Protein AF-A0A951NKD5-F1 (afdb_monomer_lite)

Radius of gyration: 27.79 Å; chains: 1; bounding box: 72×70×61 Å

Foldseek 3Di:
DDDDDDDDDPDDLDDDDPVLLVVLCVLLPHDPPDDLVVLVVSLVVVCVVLPLVVDDDPVSSVVSVVSNVSNVVSSVSCNSCVVVVVVVVVVVVVVVCVPDDDDPPDPDCVCVVCVVVVVVVVVVCCVVVVVVVVVVVVVDPVVVVVVVVVCPPVVVVVVVVCVLVVVLVVLVCQLPDDDDVVSNVVSVVVNVVSVVVVVVCVVVPPPPPVVPPPPVVVVVVVVPDDDPDD

Structure (mmCIF, N/CA/C/O backbone):
data_AF-A0A951NKD5-F1
#
_entry.id   AF-A0A951NKD5-F1
#
loop_
_atom_site.group_PDB
_atom_site.id
_atom_site.type_symbol
_atom_site.label_atom_id
_atom_site.label_alt_id
_atom_site.label_comp_id
_atom_site.label_asym_id
_atom_site.label_entity_id
_atom_site.label_seq_id
_atom_site.pdbx_PDB_ins_code
_atom_site.Cartn_x
_atom_site.Cartn_y
_atom_site.Cartn_z
_atom_site.occupancy
_atom_site.B_iso_or_equiv
_atom_site.auth_seq_id
_atom_site.auth_comp_id
_atom_site.auth_asym_id
_atom_site.auth_atom_id
_atom_site.pdbx_PDB_model_num
ATOM 1 N N . MET A 1 1 ? 30.682 -13.811 -5.097 1.00 36.38 1 MET A N 1
ATOM 2 C CA . MET A 1 1 ? 29.398 -14.272 -4.518 1.00 36.38 1 MET A CA 1
ATOM 3 C C . MET A 1 1 ? 28.416 -14.568 -5.649 1.00 36.38 1 MET A C 1
ATOM 5 O O . MET A 1 1 ? 27.831 -13.643 -6.193 1.00 36.38 1 MET A O 1
ATOM 9 N N . LYS A 1 2 ? 28.295 -15.839 -6.059 1.00 41.81 2 LYS A N 1
ATOM 10 C CA . LYS A 1 2 ? 27.325 -16.310 -7.064 1.00 41.81 2 LYS A CA 1
ATOM 11 C C . LYS A 1 2 ? 26.107 -16.882 -6.329 1.00 41.81 2 LYS A C 1
ATOM 13 O O . LYS A 1 2 ? 26.186 -17.972 -5.777 1.00 41.81 2 LYS A O 1
ATOM 18 N N . GLN A 1 3 ? 25.010 -16.133 -6.303 1.00 43.66 3 GLN A N 1
ATOM 19 C CA . GLN A 1 3 ? 23.675 -16.627 -5.957 1.00 43.66 3 GLN A CA 1
ATOM 20 C C . GLN A 1 3 ? 22.763 -16.317 -7.144 1.00 43.66 3 GLN A C 1
ATOM 22 O O . GLN A 1 3 ? 22.097 -15.290 -7.181 1.00 43.66 3 GLN A O 1
ATOM 27 N N . LEU A 1 4 ? 22.796 -17.179 -8.152 1.00 46.16 4 LEU A N 1
ATOM 28 C CA . LEU A 1 4 ? 21.776 -17.260 -9.188 1.00 46.16 4 LEU A CA 1
ATOM 29 C C . LEU A 1 4 ? 21.727 -18.710 -9.663 1.00 46.16 4 LEU A C 1
ATOM 31 O O . LEU A 1 4 ? 22.755 -19.379 -9.717 1.00 46.16 4 LEU A O 1
ATOM 35 N N . ASP A 1 5 ? 20.505 -19.148 -9.942 1.00 43.09 5 ASP A N 1
ATOM 36 C CA . ASP A 1 5 ? 20.106 -20.451 -10.474 1.00 43.09 5 ASP A CA 1
ATOM 37 C C . ASP A 1 5 ? 19.972 -21.596 -9.466 1.00 43.09 5 ASP A C 1
ATOM 39 O O . ASP A 1 5 ? 20.757 -22.539 -9.399 1.00 43.09 5 ASP A O 1
ATOM 43 N N . ARG A 1 6 ? 18.847 -21.574 -8.739 1.00 41.25 6 ARG A N 1
ATOM 44 C CA . ARG A 1 6 ? 18.136 -22.824 -8.449 1.00 41.25 6 ARG A CA 1
ATOM 45 C C . ARG A 1 6 ? 16.823 -22.853 -9.230 1.00 41.25 6 ARG A C 1
ATOM 47 O O . ARG A 1 6 ? 15.942 -22.046 -8.922 1.00 41.25 6 ARG A O 1
ATOM 54 N N . PRO A 1 7 ? 16.656 -23.772 -10.199 1.00 39.25 7 PRO A N 1
ATOM 55 C CA . PRO A 1 7 ? 15.347 -24.039 -10.770 1.00 39.25 7 PRO A CA 1
ATOM 56 C C . PRO A 1 7 ? 14.441 -24.580 -9.661 1.00 39.25 7 PRO A C 1
ATOM 58 O O . PRO A 1 7 ? 14.804 -25.486 -8.909 1.00 39.25 7 PRO A O 1
ATOM 61 N N . LEU A 1 8 ? 13.267 -23.973 -9.512 1.00 46.53 8 LEU A N 1
ATOM 62 C CA . LEU A 1 8 ? 12.264 -24.446 -8.567 1.00 46.53 8 LEU A CA 1
ATOM 63 C C . LEU A 1 8 ? 11.674 -25.764 -9.085 1.00 46.53 8 LEU A C 1
ATOM 65 O O . LEU A 1 8 ? 11.262 -25.813 -10.244 1.00 46.53 8 LEU A O 1
ATOM 69 N N . PRO A 1 9 ? 11.602 -26.817 -8.253 1.00 39.81 9 PRO A N 1
ATOM 70 C CA . PRO A 1 9 ? 11.103 -28.113 -8.687 1.00 39.81 9 PRO A CA 1
ATOM 71 C C . PRO A 1 9 ? 9.605 -28.044 -9.035 1.00 39.81 9 PRO A C 1
ATOM 73 O O . PRO A 1 9 ? 8.834 -27.387 -8.320 1.00 39.81 9 PRO A O 1
ATOM 76 N N . PRO A 1 10 ? 9.160 -28.738 -10.097 1.00 40.09 10 PRO A N 1
ATOM 77 C CA . PRO A 1 10 ? 7.748 -28.881 -10.407 1.00 40.09 10 PRO A CA 1
ATOM 78 C C . PRO A 1 10 ? 7.134 -29.949 -9.485 1.00 40.09 10 PRO A C 1
ATOM 80 O O . PRO A 1 10 ? 7.682 -31.033 -9.326 1.00 40.09 10 PRO A O 1
ATOM 83 N N . GLY A 1 11 ? 5.990 -29.653 -8.859 1.00 42.38 11 GLY A N 1
ATOM 84 C CA . GLY A 1 11 ? 5.106 -30.688 -8.291 1.00 42.38 11 GLY A CA 1
ATOM 85 C C . GLY A 1 11 ? 4.975 -30.786 -6.764 1.00 42.38 11 GLY A C 1
ATOM 86 O O . GLY A 1 11 ? 4.061 -31.452 -6.289 1.00 42.38 11 GLY A O 1
ATOM 87 N N . GLY A 1 12 ? 5.781 -30.086 -5.964 1.00 45.47 12 GLY A N 1
ATOM 88 C CA . GLY A 1 12 ? 5.566 -30.027 -4.511 1.00 45.47 12 GLY A CA 1
ATOM 89 C C . GLY A 1 12 ? 4.516 -28.975 -4.149 1.00 45.47 12 GLY A C 1
ATOM 90 O O . GLY A 1 12 ? 4.639 -27.822 -4.571 1.00 45.47 12 GLY A O 1
ATOM 91 N N . ARG A 1 13 ? 3.504 -29.316 -3.339 1.00 54.53 13 ARG A N 1
ATOM 92 C CA . ARG A 1 13 ? 2.709 -28.313 -2.605 1.00 54.53 13 ARG A CA 1
ATOM 93 C C . ARG A 1 13 ? 3.676 -27.549 -1.698 1.00 54.53 13 ARG A C 1
ATOM 95 O O . ARG A 1 13 ? 3.965 -27.989 -0.590 1.00 54.53 13 ARG A O 1
ATOM 102 N N . GLY A 1 14 ? 4.265 -26.481 -2.233 1.00 64.81 14 GLY A N 1
ATOM 103 C CA . GLY A 1 14 ? 5.300 -25.704 -1.565 1.00 64.81 14 GLY A CA 1
ATOM 104 C C . GLY A 1 14 ? 4.823 -25.303 -0.178 1.00 64.81 14 GLY A C 1
ATOM 105 O O . GLY A 1 14 ? 3.695 -24.842 -0.006 1.00 64.81 14 GLY A O 1
ATOM 106 N N . ARG A 1 15 ? 5.662 -25.535 0.830 1.00 77.81 15 ARG A N 1
ATOM 107 C CA . ARG A 1 15 ? 5.411 -25.017 2.170 1.00 77.81 15 ARG A CA 1
ATOM 108 C C . ARG A 1 15 ? 5.280 -23.498 2.059 1.00 77.81 15 ARG A C 1
ATOM 110 O O . ARG A 1 15 ? 6.107 -22.864 1.409 1.00 77.81 15 ARG A O 1
ATOM 117 N N . TYR A 1 16 ? 4.251 -22.936 2.690 1.00 84.12 16 TYR A N 1
ATOM 118 C CA . TYR A 1 16 ? 4.093 -21.490 2.796 1.00 84.12 16 TYR A CA 1
ATOM 119 C C . TYR A 1 16 ? 5.371 -20.871 3.376 1.00 84.12 16 TYR A C 1
ATOM 121 O O . TYR A 1 16 ? 5.740 -21.156 4.516 1.00 84.12 16 TYR A O 1
ATOM 129 N N . ASP A 1 17 ? 6.030 -20.033 2.582 1.00 89.69 17 ASP A N 1
ATOM 130 C CA . ASP A 1 17 ? 7.145 -19.189 3.000 1.00 89.69 17 ASP A CA 1
ATOM 131 C C . ASP A 1 17 ? 6.678 -17.729 3.002 1.00 89.69 17 ASP A C 1
ATOM 133 O O . ASP A 1 17 ? 6.311 -17.172 1.958 1.00 89.69 17 ASP A O 1
ATOM 137 N N . GLU A 1 18 ? 6.669 -17.125 4.194 1.00 87.19 18 GLU A N 1
ATOM 138 C CA . GLU A 1 18 ? 6.211 -15.756 4.414 1.00 87.19 18 GLU A CA 1
ATOM 139 C C . GLU A 1 18 ? 7.103 -14.715 3.733 1.00 87.19 18 GLU A C 1
ATOM 141 O O . GLU A 1 18 ? 6.582 -13.723 3.216 1.00 87.19 18 GLU A O 1
ATOM 146 N N . VAL A 1 19 ? 8.423 -14.915 3.720 1.00 90.94 19 VAL A N 1
ATOM 147 C CA . VAL A 1 19 ? 9.362 -13.954 3.121 1.00 90.94 19 VAL A CA 1
ATOM 148 C C . VAL A 1 19 ? 9.093 -13.889 1.626 1.00 90.94 19 VAL A C 1
ATOM 150 O O . VAL A 1 19 ? 8.802 -12.822 1.083 1.00 90.94 19 VAL A O 1
ATOM 153 N N . ARG A 1 20 ? 9.029 -15.061 0.991 1.00 93.19 20 ARG A N 1
ATOM 154 C CA . ARG A 1 20 ? 8.713 -15.180 -0.431 1.00 93.19 20 ARG A CA 1
ATOM 155 C C . ARG A 1 20 ? 7.319 -14.655 -0.779 1.00 93.19 20 ARG A C 1
ATOM 157 O O . ARG A 1 20 ? 7.138 -14.057 -1.842 1.00 93.19 20 ARG A O 1
ATOM 164 N N . TYR A 1 21 ? 6.333 -14.840 0.102 1.00 93.44 21 TYR A N 1
ATOM 165 C CA . TYR A 1 21 ? 4.990 -14.285 -0.091 1.00 93.44 21 TYR A CA 1
ATOM 166 C C . TYR A 1 21 ? 5.024 -12.753 -0.091 1.00 93.44 21 TYR A C 1
ATOM 168 O O . TYR A 1 21 ? 4.498 -12.124 -1.008 1.00 93.44 21 TYR A O 1
ATOM 176 N N . ARG A 1 22 ? 5.710 -12.138 0.882 1.00 92.88 22 ARG A N 1
ATOM 177 C CA . ARG A 1 22 ? 5.875 -10.677 0.960 1.00 92.88 22 ARG A CA 1
ATOM 178 C C . ARG A 1 22 ? 6.634 -10.109 -0.236 1.00 92.88 22 ARG A C 1
ATOM 180 O O . ARG A 1 22 ? 6.241 -9.065 -0.755 1.00 92.88 22 ARG A O 1
ATOM 187 N N . ASP A 1 23 ? 7.678 -10.786 -0.699 1.00 94.88 23 ASP A N 1
ATOM 188 C CA . ASP A 1 23 ? 8.423 -10.351 -1.882 1.00 94.88 23 ASP A CA 1
ATOM 189 C C . ASP A 1 23 ? 7.570 -10.447 -3.151 1.00 94.88 23 ASP A C 1
ATOM 191 O O . ASP A 1 23 ? 7.586 -9.535 -3.978 1.00 94.88 23 ASP A O 1
ATOM 195 N N . SER A 1 24 ? 6.723 -11.475 -3.253 1.00 96.31 24 SER A N 1
ATOM 196 C CA . SER A 1 24 ? 5.750 -11.600 -4.345 1.00 96.31 24 SER A CA 1
ATOM 197 C C . SER A 1 24 ? 4.700 -10.477 -4.311 1.00 96.31 24 SER A C 1
ATOM 199 O O . SER A 1 24 ? 4.344 -9.934 -5.358 1.00 96.31 24 SER A O 1
ATOM 201 N N . LEU A 1 25 ? 4.252 -10.051 -3.120 1.00 95.50 25 LEU A N 1
ATOM 202 C CA . LEU A 1 25 ? 3.373 -8.882 -2.973 1.00 95.50 25 LEU A CA 1
ATOM 203 C C . LEU A 1 25 ? 4.048 -7.596 -3.442 1.00 95.50 25 LEU A C 1
ATOM 205 O O . LEU A 1 25 ? 3.461 -6.835 -4.211 1.00 95.50 25 LEU A O 1
ATOM 209 N N . ARG A 1 26 ? 5.303 -7.369 -3.044 1.00 95.38 26 ARG A N 1
ATOM 210 C CA . ARG A 1 26 ? 6.091 -6.208 -3.490 1.00 95.38 26 ARG A CA 1
ATOM 211 C C . ARG A 1 26 ? 6.305 -6.215 -5.001 1.00 95.38 26 ARG A C 1
ATOM 213 O O . ARG A 1 26 ? 6.181 -5.168 -5.637 1.00 95.38 26 ARG A O 1
ATOM 220 N N . ALA A 1 27 ? 6.547 -7.387 -5.587 1.00 94.00 27 ALA A N 1
ATOM 221 C CA . ALA A 1 27 ? 6.672 -7.560 -7.031 1.00 94.00 27 ALA A CA 1
ATOM 222 C C . ALA A 1 27 ? 5.381 -7.212 -7.795 1.00 94.00 27 ALA A C 1
ATOM 224 O O . ALA A 1 27 ? 5.461 -6.845 -8.967 1.00 94.00 27 ALA A O 1
ATOM 225 N N . LEU A 1 28 ? 4.210 -7.251 -7.148 1.00 94.94 28 LEU A N 1
ATOM 226 C CA . LEU A 1 28 ? 2.946 -6.730 -7.686 1.00 94.94 28 LEU A CA 1
ATOM 227 C C . LEU A 1 28 ? 2.591 -5.317 -7.191 1.00 94.94 28 LEU A C 1
ATOM 229 O O . LEU A 1 28 ? 1.754 -4.653 -7.801 1.00 94.94 28 LEU A O 1
ATOM 233 N N . GLY A 1 29 ? 3.288 -4.793 -6.180 1.00 94.31 29 GLY A N 1
ATOM 234 C CA . GLY A 1 29 ? 3.018 -3.487 -5.569 1.00 94.31 29 GLY A CA 1
ATOM 235 C C . GLY A 1 29 ? 1.795 -3.498 -4.655 1.00 94.31 29 GLY A C 1
ATOM 236 O O . GLY A 1 29 ? 1.081 -2.503 -4.588 1.00 94.31 29 GLY A O 1
ATOM 237 N N . LEU A 1 30 ? 1.536 -4.631 -4.008 1.00 95.44 30 LEU A N 1
ATOM 238 C CA . LEU A 1 30 ? 0.406 -4.842 -3.113 1.00 95.44 30 LEU A CA 1
ATOM 239 C C . LEU A 1 30 ? 0.842 -4.759 -1.646 1.00 95.44 30 LEU A C 1
ATOM 241 O O . LEU A 1 30 ? 1.951 -5.167 -1.294 1.00 95.44 30 LEU A O 1
ATOM 245 N N . PHE A 1 31 ? -0.060 -4.274 -0.792 1.00 92.12 31 PHE A N 1
ATOM 246 C CA . PHE A 1 31 ? 0.136 -4.168 0.653 1.00 92.12 31 PHE A CA 1
ATOM 247 C C . PHE A 1 31 ? -1.076 -4.759 1.379 1.00 92.12 31 PHE A C 1
ATOM 249 O O . PHE A 1 31 ? -2.192 -4.393 1.026 1.00 92.12 31 PHE A O 1
ATOM 256 N N . PRO A 1 32 ? -0.888 -5.650 2.370 1.00 87.50 32 PRO A N 1
ATOM 257 C CA . PRO A 1 32 ? -1.989 -6.169 3.181 1.00 87.50 32 PRO A CA 1
ATOM 258 C C . PRO A 1 32 ? -2.767 -5.060 3.917 1.00 87.50 32 PRO A C 1
ATOM 260 O O . PRO A 1 32 ? -2.138 -4.085 4.335 1.00 87.50 32 PRO A O 1
ATOM 263 N N . PRO A 1 33 ? -4.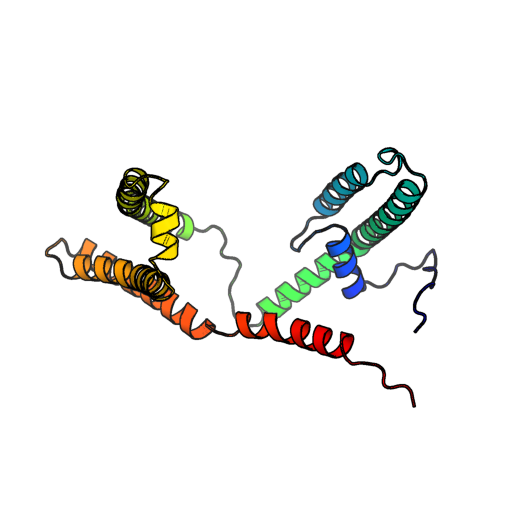079 -5.232 4.172 1.00 88.69 33 PRO A N 1
ATOM 264 C CA . PRO A 1 33 ? -4.916 -6.376 3.793 1.00 88.69 33 PRO A CA 1
ATOM 265 C C . PRO A 1 33 ? -5.212 -6.397 2.286 1.00 88.69 33 PRO A C 1
ATOM 267 O O . PRO A 1 33 ? -5.315 -5.349 1.660 1.00 88.69 33 PRO A O 1
ATOM 270 N N . ILE A 1 34 ? -5.303 -7.594 1.707 1.00 91.00 34 ILE A N 1
ATOM 271 C CA . ILE A 1 34 ? -5.564 -7.790 0.275 1.00 91.00 34 ILE A CA 1
ATOM 272 C C . ILE A 1 34 ? -6.535 -8.941 0.075 1.00 91.00 34 ILE A C 1
ATOM 274 O O . ILE A 1 34 ? -6.444 -9.941 0.789 1.00 91.00 34 ILE A O 1
ATOM 278 N N . GLU A 1 35 ? -7.374 -8.817 -0.945 1.00 93.25 35 GLU A N 1
ATOM 279 C CA . GLU A 1 35 ? -8.203 -9.904 -1.454 1.00 93.25 35 GLU A CA 1
ATOM 280 C C . GLU A 1 35 ? -7.519 -10.584 -2.652 1.00 93.25 35 GLU A C 1
ATOM 282 O O . GLU A 1 35 ? -6.606 -10.030 -3.284 1.00 93.25 35 GLU A O 1
ATOM 287 N N . ILE A 1 36 ? -7.942 -11.803 -2.996 1.00 93.88 36 ILE A N 1
ATOM 288 C CA . ILE A 1 36 ? -7.364 -12.532 -4.136 1.00 93.88 36 ILE A CA 1
ATOM 289 C C . ILE A 1 36 ? -7.637 -11.799 -5.461 1.00 93.88 36 ILE A C 1
ATOM 291 O O . ILE A 1 36 ? -6.796 -11.770 -6.367 1.00 93.88 36 ILE A O 1
ATOM 295 N N . GLU A 1 37 ? -8.774 -11.112 -5.554 1.00 95.56 37 GLU A N 1
ATOM 296 C CA . GLU A 1 37 ? -9.160 -10.271 -6.682 1.00 95.56 37 GLU A CA 1
ATOM 297 C C . GLU A 1 37 ? -8.151 -9.141 -6.915 1.00 95.56 37 GLU A C 1
ATOM 299 O O . GLU A 1 37 ? -7.872 -8.792 -8.067 1.00 95.56 37 GLU A O 1
ATOM 304 N N . ASP A 1 38 ? -7.546 -8.600 -5.853 1.00 95.38 38 ASP A N 1
ATOM 305 C CA . ASP A 1 38 ? -6.536 -7.545 -5.956 1.00 95.38 38 ASP A CA 1
ATOM 306 C C . ASP A 1 38 ? -5.239 -8.061 -6.574 1.00 95.38 38 ASP A C 1
ATOM 308 O O . ASP A 1 38 ? -4.634 -7.368 -7.398 1.00 95.38 38 ASP A O 1
ATOM 312 N N . VAL A 1 39 ? -4.862 -9.309 -6.277 1.00 96.56 39 VAL A N 1
ATOM 313 C CA . VAL A 1 39 ? -3.730 -9.993 -6.921 1.00 96.56 39 VAL A CA 1
ATOM 314 C C . VAL A 1 39 ? -3.964 -10.097 -8.427 1.00 96.56 39 VAL A C 1
ATOM 316 O O . VAL A 1 39 ? -3.099 -9.719 -9.224 1.00 96.56 39 VAL A O 1
ATOM 319 N N . HIS A 1 40 ? -5.151 -10.543 -8.842 1.00 97.00 40 HIS A N 1
ATOM 320 C CA . HIS A 1 40 ? -5.506 -10.650 -10.259 1.00 97.00 40 HIS A CA 1
ATOM 321 C C . HIS A 1 40 ? -5.589 -9.287 -10.956 1.00 97.00 40 HIS A C 1
ATOM 323 O O . HIS A 1 40 ? -5.114 -9.128 -12.085 1.00 97.00 40 HIS A O 1
ATOM 329 N N . ARG A 1 41 ? -6.161 -8.280 -10.293 1.00 97.38 41 ARG A N 1
ATOM 330 C CA . ARG A 1 41 ? -6.270 -6.911 -10.810 1.00 97.38 41 ARG A CA 1
ATOM 331 C C . ARG A 1 41 ? -4.891 -6.285 -11.022 1.00 97.38 41 ARG A C 1
ATOM 333 O O . ARG A 1 41 ? -4.625 -5.767 -12.109 1.00 97.38 41 ARG A O 1
ATOM 340 N N . ALA A 1 42 ? -4.013 -6.374 -10.023 1.00 96.94 42 ALA A N 1
ATOM 341 C CA . ALA A 1 42 ? -2.659 -5.831 -10.074 1.00 96.94 42 ALA A CA 1
ATOM 342 C C . ALA A 1 42 ? -1.797 -6.538 -11.126 1.00 96.94 42 ALA A C 1
ATOM 344 O O . ALA A 1 42 ? -1.087 -5.872 -11.885 1.00 96.94 42 ALA A O 1
ATOM 345 N N . HIS A 1 43 ? -1.911 -7.866 -11.233 1.00 97.81 43 HIS A N 1
ATOM 346 C CA . HIS A 1 43 ? -1.251 -8.645 -12.282 1.00 97.81 43 HIS A CA 1
ATOM 347 C C . HIS A 1 43 ? -1.650 -8.161 -13.679 1.00 97.81 43 HIS A C 1
ATOM 349 O O . HIS A 1 43 ? -0.779 -7.756 -14.448 1.00 97.81 43 HIS A O 1
ATOM 355 N N . ARG A 1 44 ? -2.954 -8.082 -13.984 1.00 97.44 44 ARG A N 1
ATOM 356 C CA . ARG A 1 44 ? -3.442 -7.591 -15.288 1.00 97.44 44 ARG A CA 1
ATOM 357 C C . ARG A 1 44 ? -3.007 -6.156 -15.576 1.00 97.44 44 ARG A C 1
ATOM 359 O O . ARG A 1 44 ? -2.721 -5.810 -16.722 1.00 97.44 44 ARG A O 1
ATOM 366 N N . ALA A 1 45 ? -2.982 -5.292 -14.562 1.00 96.25 45 ALA A N 1
ATOM 367 C CA . ALA A 1 45 ? -2.526 -3.914 -14.717 1.00 96.25 45 ALA A CA 1
ATOM 368 C C . ALA A 1 45 ? -1.029 -3.838 -15.060 1.00 96.25 45 ALA A C 1
ATOM 370 O O . ALA A 1 45 ? -0.655 -3.100 -15.972 1.00 96.25 45 ALA A O 1
ATOM 371 N N . ARG A 1 46 ? -0.175 -4.617 -14.383 1.00 94.81 46 ARG A N 1
ATOM 372 C CA . ARG A 1 46 ? 1.268 -4.650 -14.664 1.00 94.81 46 ARG A CA 1
ATOM 373 C C . ARG A 1 46 ? 1.600 -5.349 -15.980 1.00 94.81 46 ARG A C 1
ATOM 375 O O . ARG A 1 46 ? 2.396 -4.812 -16.742 1.00 94.81 46 ARG A O 1
ATOM 382 N N . ALA A 1 47 ? 0.963 -6.481 -16.276 1.00 95.25 47 ALA A N 1
ATOM 383 C CA . ALA A 1 47 ? 1.178 -7.223 -17.518 1.00 95.25 47 ALA A CA 1
ATOM 384 C C . ALA A 1 47 ? 0.878 -6.354 -18.750 1.00 95.25 47 ALA A C 1
ATOM 386 O O . ALA A 1 47 ? 1.688 -6.288 -19.666 1.00 95.25 47 ALA A O 1
ATOM 387 N N . ARG A 1 48 ? -0.216 -5.577 -18.727 1.00 95.88 48 ARG A N 1
ATOM 388 C CA . ARG A 1 48 ? -0.535 -4.610 -19.797 1.00 95.88 48 ARG A CA 1
ATOM 389 C C . ARG A 1 48 ? 0.496 -3.486 -19.942 1.00 95.88 48 ARG A C 1
ATOM 391 O O . ARG A 1 48 ? 0.669 -2.940 -21.029 1.00 95.88 48 ARG A O 1
ATOM 398 N N . ARG A 1 49 ? 1.170 -3.098 -18.856 1.00 93.94 49 ARG A N 1
ATOM 399 C CA . ARG A 1 49 ? 2.204 -2.050 -18.881 1.00 93.94 49 ARG A CA 1
ATOM 400 C C . ARG A 1 49 ? 3.538 -2.550 -19.430 1.00 93.94 49 ARG A C 1
ATOM 402 O O . ARG A 1 49 ? 4.211 -1.784 -20.100 1.00 93.94 49 ARG A O 1
ATOM 409 N N . ILE A 1 50 ? 3.896 -3.801 -19.147 1.00 94.31 50 ILE A N 1
ATOM 410 C CA . ILE A 1 50 ? 5.228 -4.370 -19.416 1.00 94.31 50 ILE A CA 1
ATOM 411 C C . ILE A 1 50 ? 5.161 -5.445 -20.521 1.00 94.31 50 ILE A C 1
ATOM 413 O O . ILE A 1 50 ? 6.034 -6.295 -20.629 1.00 94.31 50 ILE A O 1
ATOM 417 N N . HIS A 1 51 ? 4.112 -5.446 -21.346 1.00 94.06 51 HIS A N 1
ATOM 418 C CA . HIS A 1 51 ? 3.988 -6.419 -22.431 1.00 94.06 51 HIS A CA 1
ATOM 419 C C . HIS A 1 51 ? 5.137 -6.238 -23.442 1.00 94.06 51 HIS A C 1
ATOM 421 O O . HIS A 1 51 ? 5.357 -5.100 -23.865 1.00 94.06 51 HIS A O 1
ATOM 427 N N . PRO A 1 52 ? 5.864 -7.303 -23.837 1.00 94.12 52 PRO A N 1
ATOM 428 C CA . PRO A 1 52 ? 7.031 -7.188 -24.715 1.00 94.12 52 PRO A CA 1
ATOM 429 C C . PRO A 1 52 ? 6.699 -6.519 -26.055 1.00 94.12 52 PRO A C 1
ATOM 431 O O . PRO A 1 52 ? 7.473 -5.690 -26.516 1.00 94.12 52 PRO A O 1
ATOM 434 N N . ASP A 1 53 ? 5.513 -6.765 -26.612 1.00 94.94 53 ASP A N 1
ATOM 435 C CA . ASP A 1 53 ? 5.064 -6.160 -27.880 1.00 94.94 53 ASP A CA 1
ATOM 436 C C . ASP A 1 53 ? 4.975 -4.628 -27.860 1.00 94.94 53 ASP A C 1
ATOM 438 O O . ASP A 1 53 ? 4.850 -4.002 -28.905 1.00 94.94 53 ASP A O 1
ATOM 442 N N . ARG A 1 54 ? 5.030 -4.004 -26.679 1.00 93.69 54 ARG A N 1
ATOM 443 C CA . ARG A 1 54 ? 5.023 -2.542 -26.548 1.00 93.69 54 ARG A CA 1
ATOM 444 C C . ARG A 1 54 ? 6.393 -1.902 -26.751 1.00 93.69 54 ARG A C 1
ATOM 446 O O . ARG A 1 54 ? 6.470 -0.678 -26.738 1.00 93.69 54 ARG A O 1
ATOM 453 N N . PHE A 1 55 ? 7.449 -2.700 -26.866 1.00 94.88 55 PHE A N 1
ATOM 454 C CA . PHE A 1 55 ? 8.818 -2.220 -27.010 1.00 94.88 55 PHE A CA 1
ATOM 455 C C . PHE A 1 55 ? 9.321 -2.478 -28.430 1.00 94.88 55 PHE A C 1
ATOM 457 O O . PHE A 1 55 ? 9.046 -3.524 -29.024 1.00 94.88 55 PHE A O 1
ATOM 464 N N . GLU A 1 56 ? 10.065 -1.527 -28.984 1.00 94.12 56 GLU A N 1
ATOM 465 C CA . GLU A 1 56 ? 10.544 -1.589 -30.369 1.00 94.12 56 GLU A CA 1
ATOM 466 C C . GLU A 1 56 ? 11.874 -2.340 -30.468 1.00 94.12 56 GLU A C 1
ATOM 468 O O . GLU A 1 56 ? 12.060 -3.155 -31.371 1.00 94.12 56 GLU A O 1
ATOM 473 N N . THR A 1 57 ? 12.769 -2.136 -29.498 1.00 97.06 57 THR A N 1
ATOM 474 C CA . THR A 1 57 ? 14.113 -2.725 -29.512 1.00 97.06 57 THR A CA 1
ATOM 475 C C . THR A 1 57 ? 14.133 -4.157 -28.972 1.00 97.06 57 THR A C 1
ATOM 477 O O . THR A 1 57 ? 13.375 -4.529 -28.067 1.00 97.06 57 THR A O 1
ATOM 480 N N . VAL A 1 58 ? 15.041 -4.981 -29.502 1.00 95.69 58 VAL A N 1
ATOM 481 C CA . VAL A 1 58 ? 15.203 -6.387 -29.094 1.00 95.69 58 VAL A CA 1
ATOM 482 C C . VAL A 1 58 ? 15.613 -6.482 -27.620 1.00 95.69 58 VAL A C 1
ATOM 484 O O . VAL A 1 58 ? 15.110 -7.327 -26.875 1.00 95.69 58 VAL A O 1
ATOM 487 N N . GLU A 1 59 ? 16.466 -5.572 -27.157 1.00 96.06 59 GLU A N 1
ATOM 488 C CA . GLU A 1 59 ? 16.965 -5.520 -25.786 1.00 96.06 59 GLU A CA 1
ATOM 489 C C . GLU A 1 59 ? 15.862 -5.152 -24.786 1.00 96.06 59 GLU A C 1
ATOM 491 O O . GLU A 1 59 ? 15.796 -5.710 -23.684 1.00 96.06 59 GLU A O 1
ATOM 496 N N . GLU A 1 60 ? 14.984 -4.209 -25.132 1.00 94.19 60 GLU A N 1
ATOM 497 C CA . GLU A 1 60 ? 13.837 -3.849 -24.295 1.00 94.19 60 GLU A CA 1
ATOM 498 C C . GLU A 1 60 ? 12.793 -4.959 -24.261 1.00 94.19 60 GLU A C 1
ATOM 500 O O . GLU A 1 60 ? 12.318 -5.287 -23.172 1.00 94.19 60 GLU A O 1
ATOM 505 N N . ARG A 1 61 ? 12.516 -5.618 -25.394 1.00 96.06 61 ARG A N 1
ATOM 506 C CA . ARG A 1 61 ? 11.662 -6.816 -25.434 1.00 96.06 61 ARG A CA 1
ATOM 507 C C . ARG A 1 61 ? 12.205 -7.914 -24.529 1.00 96.06 61 ARG A C 1
ATOM 509 O O . ARG A 1 61 ? 11.467 -8.448 -23.707 1.00 96.06 61 ARG A O 1
ATOM 516 N N . ALA A 1 62 ? 13.504 -8.203 -24.592 1.00 96.12 62 ALA A N 1
ATOM 517 C CA . ALA A 1 62 ? 14.136 -9.200 -23.729 1.00 96.12 62 ALA A CA 1
ATOM 518 C C . ALA A 1 62 ? 14.053 -8.824 -22.235 1.00 96.12 62 ALA A C 1
ATOM 520 O O . ALA A 1 62 ? 13.868 -9.686 -21.369 1.00 96.12 62 ALA A O 1
ATOM 521 N N . ARG A 1 63 ? 14.1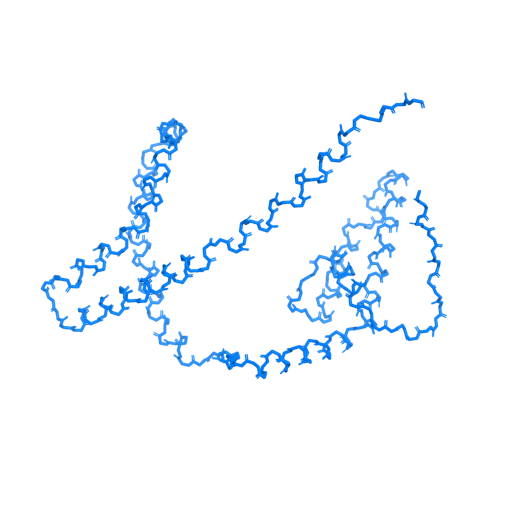76 -7.533 -21.895 1.00 95.88 63 ARG A N 1
ATOM 522 C CA . ARG A 1 63 ? 13.972 -7.036 -20.521 1.00 95.88 63 ARG A CA 1
ATOM 523 C C . ARG A 1 63 ? 12.513 -7.162 -20.076 1.00 95.88 63 ARG A C 1
ATOM 525 O O . ARG A 1 63 ? 12.264 -7.642 -18.971 1.00 95.88 63 ARG A O 1
ATOM 532 N N . ALA A 1 64 ? 11.563 -6.800 -20.931 1.00 95.31 64 ALA A N 1
ATOM 533 C CA . ALA A 1 64 ? 10.133 -6.916 -20.674 1.00 95.31 64 ALA A CA 1
ATOM 534 C C . ALA A 1 64 ? 9.697 -8.378 -20.485 1.00 95.31 64 ALA A C 1
ATOM 536 O O . ALA A 1 64 ? 8.991 -8.684 -19.526 1.00 95.31 64 ALA A O 1
ATOM 537 N N . THR A 1 65 ? 10.202 -9.297 -21.314 1.00 95.88 65 THR A N 1
ATOM 538 C CA . THR A 1 65 ? 9.961 -10.744 -21.195 1.00 95.88 65 THR A CA 1
ATOM 539 C C . THR A 1 65 ? 10.463 -11.299 -19.864 1.00 95.88 65 THR A C 1
ATOM 541 O O . THR A 1 65 ? 9.738 -12.011 -19.171 1.00 95.88 65 THR A O 1
ATOM 544 N N . ARG A 1 66 ? 11.675 -10.928 -19.436 1.00 95.81 66 ARG A N 1
ATOM 545 C CA . ARG A 1 66 ? 12.163 -11.313 -18.100 1.00 95.81 66 ARG A CA 1
ATOM 546 C C . ARG A 1 66 ? 11.257 -10.757 -17.004 1.00 95.81 66 ARG A C 1
ATOM 548 O O . ARG A 1 66 ? 10.875 -11.471 -16.079 1.00 95.81 66 ARG A O 1
ATOM 555 N N . LYS A 1 67 ? 10.830 -9.501 -17.143 1.00 95.25 67 LYS A N 1
ATOM 556 C CA . LYS A 1 67 ? 9.992 -8.855 -16.134 1.00 95.25 67 LYS A CA 1
ATOM 557 C C . LYS A 1 67 ? 8.589 -9.454 -16.037 1.00 95.25 67 LYS A C 1
ATOM 559 O O . LYS A 1 67 ? 8.060 -9.579 -14.933 1.00 95.25 67 LYS A O 1
ATOM 564 N N . ILE A 1 68 ? 7.980 -9.838 -17.159 1.00 95.75 68 ILE A N 1
ATOM 565 C CA . ILE A 1 68 ? 6.657 -10.469 -17.154 1.00 95.75 68 ILE A CA 1
ATOM 566 C C . ILE A 1 68 ? 6.721 -11.883 -16.567 1.00 95.75 68 ILE A C 1
ATOM 568 O O . ILE A 1 68 ? 5.820 -12.263 -15.822 1.00 95.75 68 ILE A O 1
ATOM 572 N N . GLN A 1 69 ? 7.813 -12.622 -16.801 1.00 95.50 69 GLN A N 1
ATOM 573 C CA . GLN A 1 69 ? 8.057 -13.918 -16.161 1.00 95.50 69 GLN A CA 1
ATOM 574 C C . GLN A 1 69 ? 8.153 -13.787 -14.635 1.00 95.50 69 GLN A C 1
ATOM 576 O O . GLN A 1 69 ? 7.490 -14.540 -13.922 1.00 95.50 69 GLN A O 1
ATOM 581 N N . GLU A 1 70 ? 8.889 -12.792 -14.124 1.00 95.44 70 GLU A N 1
ATOM 582 C CA . GLU A 1 70 ? 8.941 -12.495 -12.682 1.00 95.44 70 GLU A CA 1
ATOM 583 C C . GLU A 1 70 ? 7.547 -12.199 -12.103 1.00 95.44 70 GLU A C 1
ATOM 585 O O . GLU A 1 70 ? 7.173 -12.719 -11.051 1.00 95.44 70 GLU A O 1
ATOM 590 N N . ILE A 1 71 ? 6.758 -11.374 -12.798 1.00 94.94 71 ILE A N 1
ATOM 591 C CA . ILE A 1 71 ? 5.406 -10.986 -12.374 1.00 94.94 71 ILE A CA 1
ATOM 592 C C . ILE A 1 71 ? 4.449 -12.187 -12.376 1.00 94.94 71 ILE A C 1
ATOM 594 O O . ILE A 1 71 ? 3.642 -12.325 -11.453 1.00 94.94 71 ILE A O 1
ATOM 598 N N . ASN A 1 72 ? 4.544 -13.062 -13.378 1.00 95.81 72 ASN A N 1
ATOM 599 C CA . ASN A 1 72 ? 3.750 -14.287 -13.456 1.00 95.81 72 ASN A CA 1
ATOM 600 C C . ASN A 1 72 ? 4.114 -15.246 -12.317 1.00 95.81 72 ASN A C 1
ATOM 602 O O . ASN A 1 72 ? 3.226 -15.702 -11.600 1.00 95.81 72 ASN A O 1
ATOM 606 N N . ALA A 1 73 ? 5.410 -15.460 -12.070 1.00 96.12 73 ALA A N 1
ATOM 607 C CA . ALA A 1 73 ? 5.877 -16.295 -10.966 1.00 96.12 73 ALA A CA 1
ATOM 608 C C . ALA A 1 73 ? 5.411 -15.764 -9.597 1.00 96.12 73 ALA A C 1
ATOM 610 O O . ALA A 1 73 ? 4.986 -16.545 -8.741 1.00 96.12 73 ALA A O 1
ATOM 611 N N . ALA A 1 74 ? 5.439 -14.441 -9.396 1.00 96.25 74 ALA A N 1
ATOM 612 C CA . ALA A 1 74 ? 4.928 -13.802 -8.185 1.00 96.25 74 ALA A CA 1
ATOM 613 C C . ALA A 1 74 ? 3.414 -14.010 -8.022 1.00 96.25 74 ALA A C 1
ATOM 615 O O . ALA A 1 74 ? 2.963 -14.432 -6.957 1.00 96.25 74 ALA A O 1
ATOM 616 N N . ARG A 1 75 ? 2.624 -13.767 -9.077 1.00 97.25 75 ARG A N 1
ATOM 617 C CA . ARG A 1 75 ? 1.171 -14.012 -9.082 1.00 97.25 75 ARG A CA 1
ATOM 618 C C . ARG A 1 75 ? 0.860 -15.463 -8.727 1.00 97.25 75 ARG A C 1
ATOM 620 O O . ARG A 1 75 ? 0.048 -15.704 -7.839 1.00 97.25 75 ARG A O 1
ATOM 627 N N . ASP A 1 76 ? 1.495 -16.418 -9.394 1.00 96.75 76 ASP A N 1
ATOM 628 C CA . ASP A 1 76 ? 1.200 -17.839 -9.205 1.00 96.75 76 ASP A CA 1
ATOM 629 C C . ASP A 1 76 ? 1.562 -18.307 -7.795 1.00 96.75 76 ASP A C 1
ATOM 631 O O . ASP A 1 76 ? 0.826 -19.091 -7.190 1.00 96.75 76 ASP A O 1
ATOM 635 N N . TYR A 1 77 ? 2.654 -17.780 -7.232 1.00 95.38 77 TYR A N 1
ATOM 636 C CA . TYR A 1 77 ? 3.010 -18.035 -5.843 1.00 95.38 77 TYR A CA 1
ATOM 637 C C . TYR A 1 77 ? 1.954 -17.488 -4.875 1.00 95.38 77 TYR A C 1
ATOM 639 O O . TYR A 1 77 ? 1.536 -18.214 -3.972 1.00 95.38 77 TYR A O 1
ATOM 647 N N . LEU A 1 78 ? 1.493 -16.248 -5.074 1.00 95.19 78 LE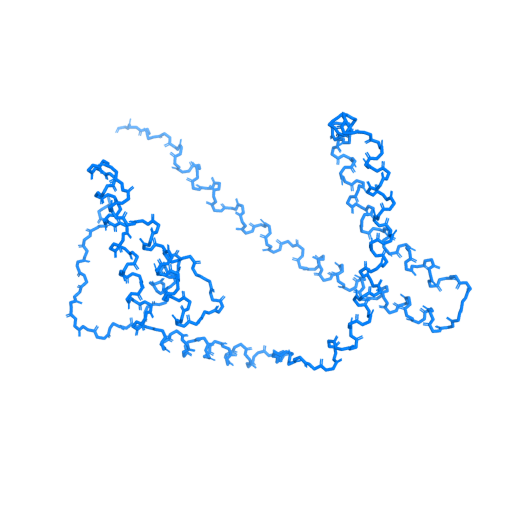U A N 1
ATOM 648 C CA . LEU A 1 78 ? 0.464 -15.629 -4.234 1.00 95.19 78 LEU A CA 1
ATOM 649 C C . LEU A 1 78 ? -0.856 -16.390 -4.300 1.00 95.19 78 LEU A C 1
ATOM 651 O O . LEU A 1 78 ? -1.390 -16.753 -3.260 1.00 95.19 78 LEU A O 1
ATOM 655 N N . VAL A 1 79 ? -1.341 -16.693 -5.506 1.00 95.56 79 VAL A N 1
ATOM 656 C CA . VAL A 1 79 ? -2.602 -17.422 -5.714 1.00 95.56 79 VAL A CA 1
ATOM 657 C C . VAL A 1 79 ? -2.548 -18.794 -5.046 1.00 95.56 79 VAL A C 1
ATOM 659 O O . VAL A 1 79 ? -3.470 -19.174 -4.329 1.00 95.56 79 VAL A O 1
ATOM 662 N N . ARG A 1 80 ? -1.439 -19.525 -5.211 1.00 93.56 80 ARG A N 1
ATOM 663 C CA . ARG A 1 80 ? -1.270 -20.858 -4.617 1.00 93.56 80 ARG A CA 1
ATOM 664 C C . ARG A 1 80 ? -1.243 -20.835 -3.087 1.00 93.56 80 ARG A C 1
ATOM 666 O O . ARG A 1 80 ? -1.688 -21.792 -2.460 1.00 93.56 80 ARG A O 1
ATOM 673 N N . HIS A 1 81 ? -0.712 -19.772 -2.487 1.00 93.12 81 HIS A N 1
ATOM 674 C CA . HIS A 1 81 ? -0.466 -19.694 -1.044 1.00 93.12 81 HIS A CA 1
ATOM 675 C C . HIS A 1 81 ? -1.398 -18.725 -0.301 1.00 93.12 81 HIS A C 1
ATOM 677 O O . HIS A 1 81 ? -1.224 -18.522 0.903 1.00 93.12 81 HIS A O 1
ATOM 683 N N . PHE A 1 82 ? -2.403 -18.168 -0.982 1.00 92.44 82 PHE A N 1
ATOM 684 C CA . PHE A 1 82 ? -3.313 -17.163 -0.429 1.00 92.44 82 PHE A CA 1
ATOM 685 C C . PHE A 1 82 ? -4.023 -17.655 0.838 1.00 92.44 82 PHE A C 1
ATOM 687 O O . PHE A 1 82 ? -3.976 -17.006 1.879 1.00 92.44 82 PHE A O 1
ATOM 694 N N . ARG A 1 83 ? -4.556 -18.883 0.807 1.00 88.00 83 ARG A N 1
ATOM 695 C CA . ARG A 1 83 ? -5.214 -19.507 1.968 1.00 88.00 83 ARG A CA 1
ATOM 696 C C . ARG A 1 83 ? -4.280 -19.653 3.178 1.00 88.00 83 ARG A C 1
ATOM 698 O O . ARG A 1 83 ? -4.710 -19.504 4.318 1.00 88.00 83 ARG A O 1
ATOM 705 N N . GLY A 1 84 ? -2.995 -19.934 2.946 1.00 85.69 84 GLY A N 1
ATOM 706 C CA . GLY A 1 84 ? -1.991 -20.009 4.013 1.00 85.69 84 GLY A CA 1
ATOM 707 C C . GLY A 1 84 ? -1.742 -18.647 4.662 1.00 85.69 84 GLY A C 1
ATOM 708 O O . GLY A 1 84 ? -1.659 -18.543 5.887 1.00 85.69 84 GLY A O 1
ATOM 709 N N . PHE A 1 85 ? -1.707 -17.593 3.848 1.00 86.75 85 PHE A N 1
ATOM 710 C CA . PHE A 1 85 ? -1.605 -16.217 4.318 1.00 86.75 85 PHE A CA 1
ATOM 711 C C . PHE A 1 85 ? -2.837 -15.776 5.120 1.00 86.75 85 PHE A C 1
ATOM 713 O O . PHE A 1 85 ? -2.672 -15.200 6.194 1.00 86.75 85 PHE A O 1
ATOM 720 N N . GLU A 1 86 ? -4.053 -16.092 4.667 1.00 86.31 86 GLU A N 1
ATOM 721 C CA . GLU A 1 86 ? -5.288 -15.793 5.408 1.00 86.31 86 GLU A CA 1
ATOM 722 C C . GLU A 1 86 ? -5.318 -16.470 6.780 1.00 86.31 86 GLU A C 1
ATOM 724 O O . GLU A 1 86 ? -5.660 -15.844 7.785 1.00 86.31 86 GLU A O 1
ATOM 729 N N . LEU A 1 87 ? -4.941 -17.752 6.845 1.00 85.19 87 LEU A N 1
ATOM 730 C CA . LEU A 1 87 ? -4.860 -18.488 8.107 1.00 85.19 87 LEU A CA 1
ATOM 731 C C . LEU A 1 87 ? -3.828 -17.865 9.048 1.00 85.19 87 L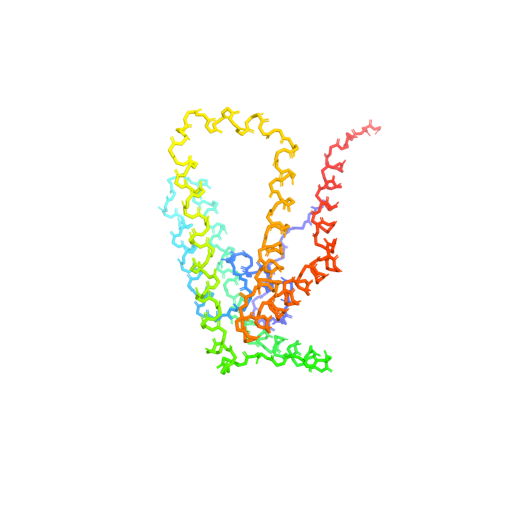EU A C 1
ATOM 733 O O . LEU A 1 87 ? -4.103 -17.706 10.237 1.00 85.19 87 LEU A O 1
ATOM 737 N N . MET A 1 88 ? -2.670 -17.464 8.522 1.00 85.31 88 MET A N 1
ATOM 738 C CA . MET A 1 88 ? -1.629 -16.792 9.295 1.00 85.31 88 MET A CA 1
ATOM 739 C C . MET A 1 88 ? -2.079 -15.406 9.778 1.00 85.31 88 MET A C 1
ATOM 741 O O . MET A 1 88 ? -1.860 -15.074 10.943 1.00 85.31 88 MET A O 1
ATOM 745 N N . GLN A 1 89 ? -2.772 -14.621 8.948 1.00 84.50 89 GLN A N 1
ATOM 746 C CA . GLN A 1 89 ? -3.371 -13.354 9.371 1.00 84.50 89 GLN A CA 1
ATOM 747 C C . GLN A 1 89 ? -4.405 -13.557 10.478 1.00 84.50 89 GLN A C 1
ATOM 749 O O . GLN A 1 89 ? -4.337 -12.876 11.499 1.00 84.50 89 GLN A O 1
ATOM 754 N N . LYS A 1 90 ? -5.316 -14.525 10.324 1.00 83.25 90 LYS A N 1
ATOM 755 C CA . LYS A 1 90 ? -6.304 -14.873 11.357 1.00 83.25 90 LYS A CA 1
ATOM 756 C C . LYS A 1 90 ? -5.622 -15.322 12.650 1.00 83.25 90 LYS A C 1
ATOM 758 O O . LYS A 1 90 ? -6.042 -14.918 13.731 1.00 83.25 90 LYS A O 1
ATOM 763 N N . ALA A 1 91 ? -4.554 -16.117 12.561 1.00 82.38 91 ALA A N 1
ATOM 764 C CA . ALA A 1 91 ? -3.772 -16.546 13.717 1.00 82.38 91 ALA A CA 1
ATOM 765 C C . ALA A 1 91 ? -3.080 -15.365 14.414 1.00 82.38 91 ALA A C 1
ATOM 767 O O . ALA A 1 91 ? -3.169 -15.254 15.633 1.00 82.38 91 ALA A O 1
ATOM 768 N N . ARG A 1 92 ? -2.465 -14.443 13.659 1.00 81.88 92 ARG A N 1
ATOM 769 C CA . ARG A 1 92 ? -1.885 -13.202 14.200 1.00 81.88 92 ARG A CA 1
ATOM 770 C C . ARG A 1 92 ? -2.932 -12.313 14.844 1.00 81.88 92 ARG A C 1
ATOM 772 O O . ARG A 1 92 ? -2.692 -11.793 15.924 1.00 81.88 92 ARG A O 1
ATOM 779 N N . TYR A 1 93 ? -4.097 -12.177 14.221 1.00 75.50 93 TYR A N 1
ATOM 780 C CA . TYR A 1 93 ? -5.202 -11.406 14.774 1.00 75.50 93 TYR A CA 1
ATOM 781 C C . TYR A 1 93 ? -5.683 -11.997 16.103 1.00 75.50 93 TYR A C 1
ATOM 783 O O . TYR A 1 93 ? -5.870 -11.269 17.070 1.00 75.50 93 TYR A O 1
ATOM 791 N N . ARG A 1 94 ? -5.797 -13.328 16.195 1.00 79.62 94 ARG A N 1
ATOM 792 C CA . ARG A 1 94 ? -6.127 -14.027 17.449 1.00 79.62 94 ARG A CA 1
ATOM 793 C C . ARG A 1 94 ? -5.025 -13.920 18.504 1.00 79.62 94 ARG A C 1
ATOM 795 O O . ARG A 1 94 ? -5.342 -13.781 19.679 1.00 79.62 94 ARG A O 1
ATOM 802 N N . ALA A 1 95 ? -3.754 -14.000 18.108 1.00 76.94 95 ALA A N 1
ATOM 803 C CA . ALA A 1 95 ? -2.624 -13.877 19.028 1.00 76.94 95 ALA A CA 1
ATOM 804 C C . ALA A 1 95 ? -2.532 -12.455 19.599 1.00 76.94 95 ALA A C 1
ATOM 806 O O . ALA A 1 95 ? -2.433 -12.286 20.810 1.00 76.94 95 ALA A O 1
ATOM 807 N N . ASN A 1 96 ? -2.676 -11.445 18.741 1.00 73.12 96 ASN A N 1
ATOM 808 C CA . ASN A 1 96 ? -2.724 -10.043 19.147 1.00 73.12 96 ASN A CA 1
ATOM 809 C C . ASN A 1 96 ? -3.999 -9.728 19.948 1.00 73.12 96 ASN A C 1
ATOM 811 O O . ASN A 1 96 ? -3.951 -8.945 20.884 1.00 73.12 96 ASN A O 1
ATOM 815 N N . GLY A 1 97 ? -5.122 -10.384 19.643 1.00 61.03 97 GLY A N 1
ATOM 816 C CA . GLY A 1 97 ? -6.385 -10.229 20.370 1.00 61.03 97 GLY A CA 1
ATOM 817 C C . GLY A 1 97 ? -6.404 -10.839 21.777 1.00 61.03 97 GLY A C 1
ATOM 818 O O . GLY A 1 97 ? -7.310 -10.535 22.546 1.00 61.03 97 GLY A O 1
ATOM 819 N N . ARG A 1 98 ? -5.421 -11.676 22.146 1.00 57.53 98 ARG A N 1
ATOM 820 C CA . ARG A 1 98 ? -5.263 -12.183 23.525 1.00 57.53 98 ARG A CA 1
ATOM 821 C C . ARG A 1 98 ? -4.451 -11.249 24.430 1.00 57.53 98 ARG A C 1
ATOM 823 O O . ARG A 1 98 ? -4.465 -11.441 25.640 1.00 57.53 98 ARG A O 1
ATOM 830 N N . GLY A 1 99 ? -3.791 -10.233 23.874 1.00 51.44 99 GLY A N 1
ATOM 831 C CA . GLY A 1 99 ? -3.058 -9.212 24.621 1.00 51.44 99 GLY A CA 1
ATOM 832 C C . GLY A 1 99 ? -3.756 -7.856 24.556 1.00 51.44 99 GLY A C 1
ATOM 833 O O . GLY A 1 99 ? -3.328 -6.995 23.801 1.00 51.44 99 GLY A O 1
ATOM 834 N N . GLY A 1 100 ? -4.811 -7.662 25.351 1.00 47.50 100 GLY A N 1
ATOM 835 C CA . GLY A 1 100 ? -5.424 -6.346 25.562 1.00 47.50 100 GLY A CA 1
ATOM 836 C C . GLY A 1 100 ? -6.406 -5.932 24.465 1.00 47.50 100 GLY A C 1
ATOM 837 O O . GLY A 1 100 ? -6.053 -5.681 23.316 1.00 47.50 100 GLY A O 1
ATOM 838 N N . GLY A 1 101 ? -7.679 -5.850 24.840 1.00 48.47 101 GLY A N 1
ATOM 839 C CA . GLY A 1 101 ? -8.773 -5.546 23.935 1.00 48.47 101 GLY A CA 1
ATOM 840 C C . GLY A 1 101 ? -8.642 -4.181 23.267 1.00 48.47 101 GLY A C 1
ATOM 841 O O . GLY A 1 101 ? -8.744 -3.134 23.897 1.00 48.47 101 GLY A O 1
ATOM 842 N N . ARG A 1 102 ? -8.572 -4.200 21.942 1.00 51.28 102 ARG A N 1
ATOM 843 C CA . ARG A 1 102 ? -9.372 -3.288 21.131 1.00 51.28 102 ARG A CA 1
ATOM 844 C C . ARG A 1 102 ? -9.948 -4.109 19.993 1.00 51.28 102 ARG A C 1
ATOM 846 O O . ARG A 1 102 ? -9.267 -4.427 19.021 1.00 51.28 102 ARG A O 1
ATOM 853 N N . ALA A 1 103 ? -11.204 -4.510 20.176 1.00 48.97 103 ALA A N 1
ATOM 854 C CA . ALA A 1 103 ? -12.045 -4.976 19.088 1.00 48.97 103 ALA A CA 1
ATOM 855 C C . ALA A 1 103 ? -11.937 -3.978 17.916 1.00 48.97 103 ALA A C 1
ATOM 857 O O . ALA A 1 103 ? -11.721 -2.784 18.163 1.00 48.97 103 ALA A O 1
ATOM 858 N N . PRO A 1 104 ? -12.092 -4.422 16.656 1.00 47.94 104 PRO A N 1
ATOM 859 C CA . PRO A 1 104 ? -12.320 -3.471 15.587 1.00 47.94 104 PRO A CA 1
ATOM 860 C C . PRO A 1 104 ? -13.580 -2.732 16.017 1.00 47.94 104 PRO A C 1
ATOM 862 O O . PRO A 1 104 ? -14.605 -3.369 16.261 1.00 47.94 104 PRO A O 1
ATOM 865 N N . VAL A 1 105 ? -13.469 -1.425 16.241 1.00 53.19 105 VAL A N 1
ATOM 866 C CA . VAL A 1 105 ? -14.630 -0.587 16.502 1.00 53.19 105 VAL A CA 1
ATOM 867 C C . VAL A 1 105 ? -15.504 -0.799 15.276 1.00 53.19 105 VAL A C 1
ATOM 869 O O . VAL A 1 105 ? -15.211 -0.296 14.193 1.00 53.19 105 VAL A O 1
ATOM 872 N N . GLY A 1 106 ? -16.514 -1.663 15.413 1.00 45.22 106 GLY A N 1
ATOM 873 C CA . GLY A 1 106 ? -17.616 -1.695 14.478 1.00 45.22 106 GLY A CA 1
ATOM 874 C C . GLY A 1 106 ? -18.089 -0.259 14.359 1.00 45.22 106 GLY A C 1
ATOM 875 O O . GLY A 1 106 ? -18.023 0.472 15.349 1.00 45.22 106 GLY A O 1
ATOM 876 N N . ARG A 1 107 ? -18.491 0.141 13.152 1.00 52.50 107 ARG A N 1
ATOM 877 C CA . ARG A 1 107 ? -19.121 1.431 12.839 1.00 52.50 107 ARG A CA 1
ATOM 878 C C . ARG A 1 107 ? -20.380 1.623 13.691 1.00 52.50 107 ARG A C 1
ATOM 880 O O . ARG A 1 107 ? -21.506 1.467 13.233 1.00 52.50 107 ARG A O 1
ATOM 887 N N . GLY A 1 108 ? -20.179 1.812 14.981 1.00 52.50 108 GLY A N 1
ATOM 888 C CA . GLY A 1 108 ? -21.178 2.014 15.995 1.00 52.50 108 GLY A CA 1
ATOM 889 C C . GLY A 1 108 ? -21.444 3.500 16.077 1.00 52.50 108 GLY A C 1
ATOM 890 O O . GLY A 1 108 ? -20.607 4.315 15.696 1.00 52.50 108 GLY A O 1
ATOM 891 N N . TRP A 1 109 ? -22.623 3.818 16.590 1.00 58.16 109 TRP A N 1
ATOM 892 C CA . TRP A 1 109 ? -23.161 5.131 16.948 1.00 58.16 109 TRP A CA 1
ATOM 893 C C . TRP A 1 109 ? -22.153 6.247 17.321 1.00 58.16 109 TRP A C 1
ATOM 895 O O . TRP A 1 109 ? -22.476 7.413 17.138 1.00 58.16 109 TRP A O 1
ATOM 905 N N . ALA A 1 110 ? -20.939 5.936 17.785 1.00 53.16 110 ALA A N 1
ATOM 906 C CA . ALA A 1 110 ? -19.836 6.879 17.968 1.00 53.16 110 ALA A CA 1
ATOM 907 C C . ALA A 1 110 ? -19.416 7.625 16.678 1.00 53.16 110 ALA A C 1
ATOM 909 O O . ALA A 1 110 ? -19.138 8.815 16.754 1.00 53.16 110 ALA A O 1
ATOM 910 N N . GLU A 1 111 ? -19.418 6.997 15.492 1.00 55.41 111 GLU A N 1
ATOM 911 C CA . GLU A 1 111 ? -19.180 7.722 14.222 1.00 55.41 111 GLU A CA 1
ATOM 912 C C . GLU A 1 111 ? -20.330 8.692 13.904 1.00 55.41 111 GLU A C 1
ATOM 914 O O . GLU A 1 111 ? -20.094 9.807 13.444 1.00 55.41 111 GLU A O 1
ATOM 919 N N . TRP A 1 112 ? -21.569 8.308 14.227 1.00 56.50 112 TRP A N 1
ATOM 920 C CA . TRP A 1 112 ? -22.745 9.173 14.088 1.00 56.50 112 TRP A CA 1
ATOM 921 C C . TRP A 1 112 ? -22.751 10.325 15.099 1.00 56.50 112 TRP A C 1
ATOM 923 O O . TRP A 1 112 ? -23.166 11.428 14.762 1.00 56.50 112 TRP A O 1
ATOM 933 N N . ALA A 1 113 ? -22.237 10.106 16.310 1.00 61.44 113 ALA A N 1
ATOM 934 C CA . ALA A 1 113 ? -22.088 11.139 17.332 1.00 61.44 113 ALA A CA 1
ATOM 935 C C . ALA A 1 113 ? -20.913 12.095 17.048 1.00 61.44 113 ALA A C 1
ATOM 937 O O . ALA A 1 113 ? -20.958 13.263 17.430 1.00 61.44 113 ALA A O 1
ATOM 938 N N . LEU A 1 114 ? -19.872 11.624 16.351 1.00 58.91 114 LEU A N 1
ATOM 939 C CA . LEU A 1 114 ? -18.707 12.427 15.966 1.00 58.91 114 LEU A CA 1
ATOM 940 C C . LEU A 1 114 ? -18.868 13.116 14.604 1.00 58.91 114 LEU A C 1
ATOM 942 O O . LEU A 1 114 ? -18.112 14.034 14.296 1.00 58.91 114 LEU A O 1
ATOM 946 N N . LEU A 1 115 ? -19.855 12.731 13.796 1.00 65.00 115 LEU A N 1
ATOM 947 C CA . LEU A 1 115 ? -20.182 13.387 12.526 1.00 65.00 115 LEU A CA 1
ATOM 948 C C . LEU A 1 115 ? -20.502 14.886 12.698 1.00 65.00 115 LEU A C 1
ATOM 950 O O . LEU A 1 115 ? -19.874 15.697 12.021 1.00 65.00 115 LEU A O 1
ATOM 954 N N . PRO A 1 116 ? -21.366 15.306 13.642 1.00 66.38 116 PRO A N 1
ATOM 955 C CA . PRO A 1 116 ? -21.593 16.726 13.908 1.00 66.38 116 PRO A CA 1
ATOM 956 C C . PRO A 1 116 ? -20.311 17.444 14.343 1.00 66.38 116 PRO A C 1
ATOM 958 O O . PRO A 1 116 ? -20.015 18.531 13.856 1.00 66.38 116 PRO A O 1
ATOM 961 N N . VAL A 1 117 ? -19.512 16.812 15.210 1.00 62.09 117 VAL A N 1
ATOM 962 C CA . VAL A 1 117 ? -18.255 17.378 15.730 1.00 62.09 117 VAL A CA 1
ATOM 963 C C . VAL A 1 117 ? -17.223 17.559 14.616 1.00 62.09 117 VAL A C 1
ATOM 965 O O . VAL A 1 117 ? -16.597 18.610 14.512 1.00 62.09 117 VAL A O 1
ATOM 968 N N . THR A 1 118 ? -17.070 16.565 13.742 1.00 64.19 118 THR A N 1
ATOM 969 C CA . THR A 1 118 ? -16.146 16.625 12.602 1.00 64.19 118 THR A CA 1
ATOM 970 C C . THR A 1 118 ? -16.606 17.621 11.541 1.00 64.19 118 THR A C 1
ATOM 972 O O . THR A 1 118 ? -15.764 18.325 10.988 1.00 64.19 118 THR A O 1
ATOM 975 N N . ILE A 1 119 ? -17.917 17.765 11.309 1.00 67.38 119 ILE A N 1
ATOM 976 C CA . ILE A 1 119 ? -18.478 18.794 10.421 1.00 67.38 119 ILE A CA 1
ATOM 977 C C . ILE A 1 119 ? -18.228 20.194 10.992 1.00 67.38 119 ILE A C 1
ATOM 979 O O . ILE A 1 119 ? -17.718 21.051 10.274 1.00 67.38 119 ILE A O 1
ATOM 983 N N . VAL A 1 120 ? -18.513 20.431 12.277 1.00 68.94 120 VAL A N 1
ATOM 984 C CA . VAL A 1 120 ? -18.264 21.731 12.928 1.00 68.94 120 VAL A CA 1
ATOM 985 C C . VAL A 1 120 ? -16.775 22.072 12.906 1.00 68.94 120 VAL A C 1
ATOM 987 O O . VAL A 1 120 ? -16.409 23.192 12.553 1.00 68.94 120 VAL A O 1
ATOM 990 N N . TYR A 1 121 ? -15.904 21.105 13.199 1.00 67.81 121 TYR A N 1
ATOM 991 C CA . TYR A 1 121 ? -14.457 21.305 13.153 1.00 67.81 121 TYR A CA 1
ATOM 992 C C . TYR A 1 121 ? -13.955 21.585 11.728 1.00 67.81 121 TYR A C 1
ATOM 994 O O . TYR A 1 121 ? -13.144 22.491 11.524 1.00 67.81 121 TYR A O 1
ATOM 1002 N N . ALA A 1 122 ? -14.461 20.867 10.721 1.00 67.25 122 ALA A N 1
ATOM 1003 C CA . ALA A 1 122 ? -14.123 21.101 9.319 1.00 67.25 122 ALA A CA 1
ATOM 1004 C C . ALA A 1 122 ? -14.590 22.485 8.843 1.00 67.25 122 ALA A C 1
ATOM 1006 O O . ALA A 1 122 ? -13.815 23.207 8.216 1.00 67.25 122 ALA A O 1
ATOM 1007 N N . VAL A 1 123 ? -15.814 22.893 9.188 1.00 67.56 123 VAL A N 1
ATOM 1008 C CA . VAL A 1 123 ? -16.359 24.215 8.844 1.00 67.56 123 VAL A CA 1
ATOM 1009 C C . VAL A 1 123 ? -15.576 25.326 9.539 1.00 67.56 123 VAL A C 1
ATOM 1011 O O . VAL A 1 123 ? -15.188 26.283 8.877 1.00 67.56 123 VAL A O 1
ATOM 1014 N N . ALA A 1 124 ? -15.266 25.187 10.831 1.00 67.38 124 ALA A N 1
ATOM 1015 C CA . ALA A 1 124 ? -14.449 26.155 11.562 1.00 67.38 124 ALA A CA 1
ATOM 1016 C C . ALA A 1 124 ? -13.038 26.272 10.962 1.00 67.38 124 ALA A C 1
ATOM 1018 O O . ALA A 1 124 ? -12.541 27.377 10.746 1.00 67.38 124 ALA A O 1
ATOM 1019 N N . THR A 1 125 ? -12.421 25.142 10.605 1.00 67.75 125 THR A N 1
ATOM 1020 C CA . THR A 1 125 ? -11.106 25.119 9.951 1.00 67.75 125 THR A CA 1
ATOM 1021 C C . THR A 1 125 ? -11.150 25.829 8.600 1.00 67.75 125 THR A C 1
ATOM 1023 O O . THR A 1 125 ? -10.276 26.641 8.309 1.00 67.75 125 THR A O 1
ATOM 1026 N N . VAL A 1 126 ? -12.180 25.588 7.783 1.00 66.38 126 VAL A N 1
ATOM 1027 C CA . VAL A 1 126 ? -12.350 26.260 6.487 1.00 66.38 126 VAL A CA 1
ATOM 1028 C C . VAL A 1 126 ? -12.639 27.751 6.667 1.00 66.38 126 VAL A C 1
ATOM 1030 O O . VAL A 1 126 ? -12.034 28.561 5.971 1.00 66.38 126 VAL A O 1
ATOM 1033 N N . ALA A 1 127 ? -13.492 28.138 7.615 1.00 69.56 127 ALA A N 1
ATOM 1034 C CA . ALA A 1 127 ? -13.836 29.535 7.877 1.00 69.56 127 ALA A CA 1
ATOM 1035 C C . ALA A 1 127 ? -12.641 30.356 8.388 1.00 69.56 127 ALA A C 1
ATOM 1037 O O . ALA A 1 127 ? -12.516 31.528 8.044 1.00 69.56 127 ALA A O 1
ATOM 1038 N N . VAL A 1 128 ? -11.736 29.745 9.159 1.00 67.75 128 VAL A N 1
ATOM 1039 C CA . VAL A 1 128 ? -10.498 30.388 9.634 1.00 67.75 128 VAL A CA 1
ATOM 1040 C C . VAL A 1 128 ? -9.401 30.363 8.563 1.00 67.75 128 VAL A C 1
ATOM 1042 O O . VAL A 1 128 ? -8.659 31.334 8.404 1.00 67.75 128 VAL A O 1
ATOM 1045 N N . ALA A 1 129 ? -9.293 29.281 7.788 1.00 64.81 129 ALA A N 1
ATOM 1046 C CA . ALA A 1 129 ? -8.274 29.149 6.748 1.00 64.81 129 ALA A CA 1
ATOM 1047 C C . ALA A 1 129 ? -8.596 29.962 5.484 1.00 64.81 129 ALA A C 1
ATOM 1049 O O . ALA A 1 129 ? -7.677 30.467 4.840 1.00 64.81 129 ALA A O 1
ATOM 1050 N N . ALA A 1 130 ? -9.870 30.119 5.116 1.00 65.06 130 ALA A N 1
ATOM 1051 C CA . ALA A 1 130 ? -10.275 30.788 3.880 1.00 65.06 130 ALA A CA 1
ATOM 1052 C C . ALA A 1 130 ? -9.846 32.270 3.808 1.00 65.06 130 ALA A C 1
ATOM 1054 O 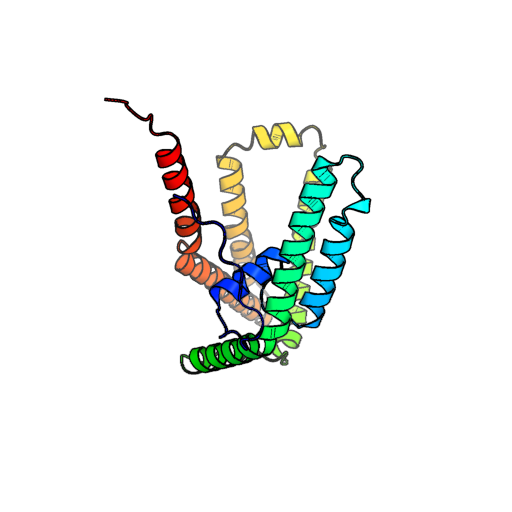O . ALA A 1 130 ? -9.279 32.647 2.782 1.00 65.06 130 ALA A O 1
ATOM 1055 N N . PRO A 1 131 ? -9.988 33.101 4.861 1.00 64.94 131 PRO A N 1
ATOM 1056 C CA . PRO A 1 131 ? -9.484 34.475 4.871 1.00 64.94 131 PRO A CA 1
ATOM 1057 C C . PRO A 1 131 ? -7.959 34.543 4.758 1.00 64.94 131 PRO A C 1
ATOM 1059 O O . PRO A 1 131 ? -7.434 35.409 4.065 1.00 64.94 131 PRO A O 1
ATOM 1062 N N . LEU A 1 132 ? -7.238 33.603 5.381 1.00 65.62 132 LEU A N 1
ATOM 1063 C CA . LEU A 1 132 ? -5.775 33.526 5.302 1.00 65.62 132 LEU A CA 1
ATOM 1064 C C . LEU A 1 132 ? -5.303 33.108 3.907 1.00 65.62 132 LEU A C 1
ATOM 1066 O O . LEU A 1 132 ? -4.351 33.683 3.379 1.00 65.62 132 LEU A O 1
ATOM 1070 N N . ILE A 1 133 ? -5.984 32.146 3.280 1.00 67.44 133 ILE A N 1
ATOM 1071 C CA . ILE A 1 133 ? -5.710 31.720 1.904 1.00 67.44 133 ILE A CA 1
ATOM 1072 C C . ILE A 1 133 ? -6.065 32.841 0.924 1.00 67.44 133 ILE A C 1
ATOM 1074 O O . ILE A 1 133 ? -5.285 33.098 0.010 1.00 67.44 133 ILE A O 1
ATOM 1078 N N . ALA A 1 134 ? -7.183 33.544 1.125 1.00 66.25 134 ALA A N 1
ATOM 1079 C CA . ALA A 1 134 ? -7.593 34.685 0.310 1.00 66.25 134 ALA A CA 1
ATOM 1080 C C . ALA A 1 134 ? -6.619 35.866 0.454 1.00 66.25 134 ALA A C 1
ATOM 1082 O O . ALA A 1 134 ? -6.159 36.404 -0.550 1.00 66.25 134 ALA A O 1
ATOM 1083 N N . ALA A 1 135 ? -6.199 36.208 1.673 1.00 63.78 135 ALA A N 1
ATOM 1084 C CA . ALA A 1 135 ? -5.174 37.221 1.917 1.00 63.78 135 ALA A CA 1
ATOM 1085 C C . ALA A 1 135 ? -3.830 36.823 1.284 1.00 63.78 135 ALA A C 1
ATOM 1087 O O . ALA A 1 135 ? -3.200 37.625 0.594 1.00 63.78 135 ALA A O 1
ATOM 1088 N N . ALA A 1 136 ? -3.418 35.559 1.420 1.00 61.59 136 ALA A N 1
ATOM 1089 C CA . ALA A 1 136 ? -2.233 35.028 0.748 1.00 61.59 136 ALA A CA 1
ATOM 1090 C C . ALA A 1 136 ? -2.388 34.982 -0.783 1.00 61.59 136 ALA A C 1
ATOM 1092 O O . ALA A 1 136 ? -1.387 35.038 -1.501 1.00 61.59 136 ALA A O 1
ATOM 1093 N N . ALA A 1 137 ? -3.617 34.872 -1.298 1.00 63.53 137 ALA A N 1
ATOM 1094 C CA . ALA A 1 137 ? -3.925 34.900 -2.721 1.00 63.53 137 ALA A CA 1
ATOM 1095 C C . ALA A 1 137 ? -3.780 36.313 -3.306 1.00 63.53 137 ALA A C 1
ATOM 1097 O O . ALA A 1 137 ? -3.105 36.472 -4.327 1.00 63.53 137 ALA A O 1
ATOM 1098 N N . ILE A 1 138 ? -4.343 37.305 -2.607 1.00 66.75 138 ILE A N 1
ATOM 1099 C CA . ILE A 1 138 ? -4.350 38.737 -2.945 1.00 66.75 138 ILE A CA 1
ATOM 1100 C C . ILE A 1 138 ? -2.945 39.345 -2.823 1.00 66.75 138 ILE A C 1
ATOM 1102 O O . ILE A 1 138 ? -2.540 40.160 -3.654 1.00 66.75 138 ILE A O 1
ATOM 1106 N N . VAL A 1 139 ? -2.135 38.891 -1.859 1.00 58.88 139 VAL A N 1
ATOM 1107 C CA . VAL A 1 139 ? -0.700 39.208 -1.800 1.00 58.88 139 VAL A CA 1
ATOM 1108 C C . VAL A 1 139 ? 0.018 38.413 -2.905 1.00 58.88 139 VAL A C 1
ATOM 1110 O O . VAL A 1 139 ? 0.441 37.267 -2.745 1.00 58.88 139 VAL A O 1
ATOM 1113 N N . GLY A 1 140 ? 0.079 39.030 -4.086 1.00 53.25 140 GLY A N 1
ATOM 1114 C CA . GLY A 1 140 ? 0.354 38.414 -5.384 1.00 53.25 140 GLY A CA 1
ATOM 1115 C C . GLY A 1 140 ? 1.487 37.380 -5.467 1.00 53.25 140 GLY A C 1
ATOM 1116 O O . GLY A 1 140 ? 2.520 37.436 -4.793 1.00 53.25 140 GLY A O 1
ATOM 1117 N N . SER A 1 141 ? 1.308 36.439 -6.397 1.00 56.19 141 SER A N 1
ATOM 1118 C CA . SER A 1 141 ? 2.178 35.291 -6.706 1.00 56.19 141 SER A CA 1
ATOM 1119 C C . SER A 1 141 ? 3.668 35.623 -6.910 1.00 56.19 141 SER A C 1
ATOM 1121 O O . SER A 1 141 ? 4.522 34.769 -6.662 1.00 56.19 141 SER A O 1
ATOM 1123 N N . ARG A 1 142 ? 4.018 36.865 -7.279 1.00 57.06 142 ARG A N 1
ATOM 1124 C CA . ARG A 1 142 ? 5.417 37.322 -7.388 1.00 57.06 142 ARG A CA 1
ATOM 1125 C C . ARG A 1 142 ? 6.086 37.570 -6.029 1.00 57.06 142 ARG A C 1
ATOM 1127 O O . ARG A 1 142 ? 7.263 37.248 -5.883 1.00 57.06 142 ARG A O 1
ATOM 1134 N N . ARG A 1 143 ? 5.352 38.033 -5.007 1.00 54.88 143 ARG A N 1
ATOM 1135 C CA . ARG A 1 143 ? 5.893 38.226 -3.647 1.00 54.88 143 ARG A CA 1
ATOM 1136 C C . ARG A 1 143 ? 6.087 36.914 -2.895 1.00 54.88 143 ARG A C 1
ATOM 1138 O O . ARG A 1 143 ? 6.962 36.866 -2.045 1.00 54.88 143 ARG A O 1
ATOM 1145 N N . ARG A 1 144 ? 5.365 35.836 -3.227 1.00 57.34 144 ARG A N 1
ATOM 1146 C CA . ARG A 1 144 ? 5.452 34.546 -2.505 1.00 57.34 144 ARG A CA 1
ATOM 1147 C C . ARG A 1 144 ? 6.809 33.850 -2.625 1.00 57.34 144 ARG A C 1
ATOM 1149 O O . ARG A 1 144 ? 7.242 33.225 -1.662 1.00 57.34 144 ARG A O 1
ATOM 1156 N N . ARG A 1 145 ? 7.504 33.976 -3.764 1.00 58.62 145 ARG A N 1
ATOM 1157 C CA . ARG A 1 145 ? 8.874 33.441 -3.917 1.00 58.62 145 ARG A CA 1
ATOM 1158 C C . ARG A 1 145 ? 9.879 34.209 -3.055 1.00 58.62 145 ARG A C 1
ATOM 1160 O O . ARG A 1 145 ? 10.674 33.587 -2.362 1.00 58.62 145 ARG A O 1
ATOM 1167 N N . ALA A 1 146 ? 9.766 35.537 -3.010 1.00 59.84 146 ALA A N 1
ATOM 1168 C CA . ALA A 1 146 ? 10.587 36.378 -2.141 1.00 59.84 146 ALA A CA 1
ATOM 1169 C C . ALA A 1 146 ? 10.239 36.205 -0.650 1.00 59.84 146 ALA A C 1
ATOM 1171 O O . ALA A 1 146 ? 11.135 36.184 0.186 1.00 59.84 146 ALA A O 1
ATOM 1172 N N . TRP A 1 147 ? 8.958 36.024 -0.308 1.00 58.03 147 TRP A N 1
ATOM 1173 C CA . TRP A 1 147 ? 8.497 35.811 1.068 1.00 58.03 147 TRP A CA 1
ATOM 1174 C C . TRP A 1 147 ? 8.931 34.456 1.626 1.00 58.03 147 TRP A C 1
ATOM 1176 O O . TRP A 1 147 ? 9.350 34.402 2.771 1.00 58.03 147 TRP A O 1
ATOM 1186 N N . ARG A 1 148 ? 8.921 33.375 0.830 1.00 59.12 148 ARG A N 1
ATOM 1187 C CA . ARG A 1 148 ? 9.488 32.078 1.253 1.00 59.12 148 ARG A CA 1
ATOM 1188 C C . ARG A 1 148 ? 11.007 32.117 1.420 1.00 59.12 148 ARG A C 1
ATOM 1190 O O . ARG A 1 148 ? 11.526 31.397 2.257 1.00 59.12 148 ARG A O 1
ATOM 1197 N N . ALA A 1 149 ? 11.705 32.949 0.647 1.00 62.34 149 ALA A N 1
ATOM 1198 C CA . ALA A 1 149 ? 13.141 33.163 0.823 1.00 62.34 149 ALA A CA 1
ATOM 1199 C C . ALA A 1 149 ? 13.459 34.032 2.060 1.00 62.34 149 ALA A C 1
ATOM 1201 O O . ALA A 1 149 ? 14.507 33.855 2.673 1.00 62.34 149 ALA A O 1
ATOM 1202 N N . ARG A 1 150 ? 12.554 34.950 2.444 1.00 61.47 150 ARG A N 1
ATOM 1203 C CA . ARG A 1 150 ? 12.698 35.844 3.612 1.00 61.47 150 ARG A CA 1
ATOM 1204 C C . ARG A 1 150 ? 12.181 35.261 4.926 1.00 61.47 150 ARG A C 1
ATOM 1206 O O . ARG A 1 150 ? 12.758 35.548 5.970 1.00 61.47 150 ARG A O 1
ATOM 1213 N N . LEU A 1 151 ? 11.136 34.433 4.890 1.00 59.84 151 LEU A N 1
ATOM 1214 C CA . LEU A 1 151 ? 10.762 33.536 5.983 1.00 59.84 151 LEU A CA 1
ATOM 1215 C C . LEU A 1 151 ? 11.847 32.462 6.063 1.00 59.84 151 LEU A C 1
ATOM 1217 O O . LEU A 1 151 ? 11.673 31.335 5.604 1.00 59.84 151 LEU A O 1
ATOM 1221 N N . GLY A 1 152 ? 13.003 32.834 6.608 1.00 69.06 152 GLY A N 1
ATOM 1222 C CA . GLY A 1 152 ? 14.056 31.885 6.924 1.00 69.06 152 GLY A CA 1
ATOM 1223 C C . GLY A 1 152 ? 13.547 30.799 7.877 1.00 69.06 152 GLY A C 1
ATOM 1224 O O . GLY A 1 152 ? 12.376 30.747 8.257 1.00 69.06 152 GLY A O 1
ATOM 1225 N N . ARG A 1 153 ? 14.453 29.938 8.337 1.00 65.19 153 ARG A N 1
ATOM 1226 C CA . ARG A 1 153 ? 14.133 28.833 9.263 1.00 65.19 153 ARG A CA 1
ATOM 1227 C C . ARG A 1 153 ? 13.280 29.262 10.474 1.00 65.19 153 ARG A C 1
ATOM 1229 O O . ARG A 1 153 ? 12.411 28.505 10.894 1.00 65.19 153 ARG A O 1
ATOM 1236 N N . LEU A 1 154 ? 13.458 30.494 10.960 1.00 67.00 154 LEU A N 1
ATOM 1237 C CA . LEU A 1 154 ? 12.676 31.080 12.055 1.00 67.00 154 LEU A CA 1
ATOM 1238 C C . LEU A 1 154 ? 11.198 31.306 11.711 1.00 67.00 154 LEU A C 1
ATOM 1240 O O . LEU A 1 154 ? 10.341 31.074 12.552 1.00 67.00 154 LEU A O 1
ATOM 1244 N N . GLY A 1 155 ? 10.880 31.699 10.477 1.00 67.44 155 GLY A N 1
ATOM 1245 C CA . GLY A 1 155 ? 9.498 31.900 10.040 1.00 67.44 155 GLY A CA 1
ATOM 1246 C C . GLY A 1 155 ? 8.720 30.590 9.932 1.00 67.44 155 GLY A C 1
ATOM 1247 O O . GLY A 1 155 ? 7.560 30.513 10.324 1.00 67.44 155 GLY A O 1
ATOM 1248 N N . VAL A 1 156 ? 9.386 29.530 9.467 1.00 67.62 156 VAL A N 1
ATOM 1249 C CA . VAL A 1 156 ? 8.811 28.177 9.426 1.00 67.62 156 VAL A CA 1
ATOM 1250 C C . VAL A 1 156 ? 8.628 27.614 10.838 1.00 67.62 156 VAL A C 1
ATOM 1252 O O . VAL A 1 156 ? 7.607 26.988 11.117 1.00 67.62 156 VAL A O 1
ATOM 1255 N N . ALA A 1 157 ? 9.586 27.854 11.738 1.00 71.06 157 ALA A N 1
ATOM 1256 C CA . ALA A 1 157 ? 9.471 27.464 13.141 1.00 71.06 157 ALA A CA 1
ATOM 1257 C C . ALA A 1 157 ? 8.324 28.208 13.842 1.00 71.06 157 ALA A C 1
ATOM 1259 O O . ALA A 1 157 ? 7.471 27.567 14.445 1.00 71.06 157 ALA A O 1
ATOM 1260 N N . ALA A 1 158 ? 8.240 29.532 13.685 1.00 69.56 158 ALA A N 1
ATOM 1261 C CA . ALA A 1 158 ? 7.158 30.342 14.239 1.00 69.56 158 ALA A CA 1
ATOM 1262 C C . ALA A 1 158 ? 5.785 29.916 13.699 1.00 69.56 158 ALA A C 1
ATOM 1264 O O . ALA A 1 158 ? 4.839 29.803 14.469 1.00 69.56 158 ALA A O 1
ATOM 1265 N N . TRP A 1 159 ? 5.681 29.598 12.405 1.00 69.56 159 TRP A N 1
ATOM 1266 C CA . TRP A 1 159 ? 4.448 29.076 11.810 1.00 69.56 159 TRP A CA 1
ATOM 1267 C C . TRP A 1 159 ? 4.032 27.723 12.401 1.00 69.56 159 TRP A C 1
ATOM 1269 O O . TRP A 1 159 ? 2.859 27.504 12.690 1.00 69.56 159 TRP A O 1
ATOM 1279 N N . ARG A 1 160 ? 4.989 26.815 12.626 1.00 74.62 160 ARG A N 1
ATOM 1280 C CA . ARG A 1 160 ? 4.730 25.519 13.275 1.00 74.62 160 ARG A CA 1
ATOM 1281 C C . ARG A 1 160 ? 4.299 25.674 14.729 1.00 74.62 160 ARG A C 1
ATOM 1283 O O . ARG A 1 160 ? 3.345 25.027 15.141 1.00 74.62 160 ARG A O 1
ATOM 1290 N N . ILE A 1 161 ? 4.970 26.552 15.472 1.00 73.94 161 ILE A N 1
ATOM 1291 C CA . ILE A 1 161 ? 4.598 26.888 16.850 1.00 73.94 161 ILE A CA 1
ATOM 1292 C C . ILE A 1 161 ? 3.185 27.473 16.866 1.00 73.94 161 ILE A C 1
ATOM 1294 O O . ILE A 1 161 ? 2.360 27.053 17.666 1.00 73.94 161 ILE A O 1
ATOM 1298 N N . TRP A 1 162 ? 2.869 28.379 15.940 1.00 73.44 162 TRP A N 1
ATOM 1299 C CA . TRP A 1 162 ? 1.549 28.992 15.855 1.00 73.44 162 TRP A CA 1
ATOM 1300 C C . TRP A 1 162 ? 0.444 27.980 15.526 1.00 73.44 162 TRP A C 1
ATOM 1302 O O . TRP A 1 162 ? -0.608 28.027 16.150 1.00 73.44 162 TRP A O 1
ATOM 1312 N N . LEU A 1 163 ? 0.681 27.022 14.623 1.00 69.62 163 LEU A N 1
ATOM 1313 C CA . LEU A 1 163 ? -0.280 25.946 14.339 1.00 69.62 163 LEU A CA 1
ATOM 1314 C C . LEU A 1 163 ? -0.550 25.042 15.550 1.00 69.62 163 LEU A C 1
ATOM 1316 O O . LEU A 1 163 ? -1.656 24.527 15.671 1.00 69.62 163 LEU A O 1
ATOM 1320 N N . GLY A 1 164 ? 0.431 24.868 16.438 1.00 73.69 164 GLY A N 1
ATOM 1321 C CA . GLY A 1 164 ? 0.222 24.192 17.717 1.00 73.69 164 GLY A CA 1
ATOM 1322 C C . GLY A 1 164 ? -0.532 25.076 18.709 1.00 73.69 164 GLY A C 1
ATOM 1323 O O . GLY A 1 164 ? -1.518 24.654 19.291 1.00 73.69 164 GLY A O 1
ATOM 1324 N N . VAL A 1 165 ? -0.116 26.329 18.885 1.00 75.44 165 VAL A N 1
ATOM 1325 C CA . VAL A 1 165 ? -0.615 27.194 19.966 1.00 75.44 165 VAL A CA 1
ATOM 1326 C C . VAL A 1 165 ? -1.989 27.797 19.660 1.00 75.44 165 VAL A C 1
ATOM 1328 O O . VAL A 1 165 ? -2.849 27.817 20.536 1.00 75.44 165 VAL A O 1
ATOM 1331 N N . ALA A 1 166 ? -2.237 28.257 18.432 1.00 70.00 166 ALA A N 1
ATOM 1332 C CA . ALA A 1 166 ? -3.437 29.022 18.089 1.00 70.00 166 ALA A CA 1
ATOM 1333 C C . ALA A 1 166 ? -4.762 28.262 18.302 1.00 70.00 166 ALA A C 1
ATOM 1335 O O . ALA A 1 166 ? -5.686 28.860 18.860 1.00 70.00 166 ALA A O 1
ATOM 1336 N N . PRO A 1 167 ? -4.883 26.963 17.952 1.00 72.06 167 PRO A N 1
ATOM 1337 C CA . PRO A 1 167 ? -6.081 26.188 18.270 1.00 72.06 167 PRO A CA 1
ATOM 1338 C C . PRO A 1 167 ? -6.330 26.104 19.781 1.00 72.06 167 PRO A C 1
ATOM 1340 O O . PRO A 1 167 ? -7.462 26.272 20.229 1.00 72.06 167 PRO A O 1
ATOM 1343 N N . HIS A 1 168 ? -5.276 25.917 20.581 1.00 72.94 168 HIS A N 1
ATOM 1344 C CA . HIS A 1 168 ? -5.380 25.847 22.041 1.00 72.94 168 HIS A CA 1
ATOM 1345 C C . HIS A 1 168 ? -5.808 27.186 22.641 1.00 72.94 168 HIS A C 1
ATOM 1347 O O . HIS A 1 168 ? -6.678 27.225 23.510 1.00 72.94 168 HIS A O 1
ATOM 1353 N N . THR A 1 169 ? -5.251 28.294 22.145 1.00 70.31 169 THR A N 1
ATOM 1354 C CA . THR A 1 169 ? -5.634 29.636 22.596 1.00 70.31 169 THR A CA 1
ATOM 1355 C C . THR A 1 169 ? -7.093 29.943 22.256 1.00 70.31 169 THR A C 1
ATOM 1357 O O . THR A 1 169 ? -7.809 30.472 23.100 1.00 70.31 169 THR A O 1
ATOM 1360 N N . ALA A 1 170 ? -7.566 29.566 21.065 1.00 68.31 170 ALA A N 1
ATOM 1361 C CA . ALA A 1 170 ? -8.958 29.771 20.664 1.00 68.31 170 ALA A CA 1
ATOM 1362 C C . ALA A 1 170 ? -9.943 29.004 21.564 1.00 68.31 170 ALA A C 1
ATOM 1364 O O . ALA A 1 170 ? -10.951 29.566 21.995 1.00 68.31 170 ALA A O 1
ATOM 1365 N N . VAL A 1 171 ? -9.632 27.748 21.900 1.00 72.06 171 VAL A N 1
ATOM 1366 C CA . VAL A 1 171 ? -10.467 26.938 22.801 1.00 72.06 171 VAL A CA 1
ATOM 1367 C C . VAL A 1 171 ? -10.453 27.494 24.232 1.00 72.06 171 VAL A C 1
ATOM 1369 O O . VAL A 1 171 ? -11.505 27.563 24.863 1.00 72.06 171 VAL A O 1
ATOM 1372 N N . LEU A 1 172 ? -9.302 27.959 24.730 1.00 71.06 172 LEU A N 1
ATOM 1373 C CA . LEU A 1 172 ? -9.203 28.604 26.047 1.00 71.06 172 LEU A CA 1
ATOM 1374 C C . LEU A 1 172 ? -10.006 29.909 26.123 1.00 71.06 172 LEU A C 1
ATOM 1376 O O . LEU A 1 172 ? -10.699 30.146 27.110 1.00 71.06 172 LEU A O 1
ATOM 1380 N N . VAL A 1 173 ? -9.962 30.738 25.078 1.00 68.94 173 VAL A N 1
ATOM 1381 C CA . VAL A 1 173 ? -10.758 31.974 25.012 1.00 68.94 173 VAL A CA 1
ATOM 1382 C C . VAL A 1 173 ? -12.254 31.656 25.025 1.00 68.94 173 VAL A C 1
ATOM 1384 O O . VAL A 1 173 ? -12.997 32.281 25.777 1.00 68.94 173 VAL A O 1
ATOM 1387 N N . LEU A 1 174 ? -12.695 30.649 24.263 1.00 68.19 174 LEU A N 1
ATOM 1388 C CA . LEU A 1 174 ? -14.088 30.183 24.267 1.00 68.19 174 LEU A CA 1
ATOM 1389 C C . LEU A 1 174 ? -14.523 29.608 25.623 1.00 68.19 174 LEU A C 1
ATOM 1391 O O . LEU A 1 174 ? -15.681 29.760 26.003 1.00 68.19 174 LEU A O 1
ATOM 1395 N N . PHE A 1 175 ? -13.608 28.979 26.361 1.00 72.12 175 PHE A N 1
ATOM 1396 C CA . PHE A 1 175 ? -13.878 28.458 27.700 1.00 72.12 175 PHE A CA 1
ATOM 1397 C C . PHE A 1 175 ? -14.079 29.575 28.738 1.00 72.12 175 PHE A C 1
ATOM 1399 O O . PHE A 1 175 ? -14.958 29.476 29.593 1.00 72.12 175 PHE A O 1
ATOM 1406 N N . ILE A 1 176 ? -13.281 30.643 28.659 1.00 73.38 176 ILE A N 1
ATOM 1407 C CA . ILE A 1 176 ? -13.302 31.754 29.627 1.00 73.38 176 ILE A CA 1
ATOM 1408 C C . ILE A 1 176 ? -14.399 32.776 29.291 1.00 73.38 176 ILE A C 1
ATOM 1410 O O . ILE A 1 176 ? -14.924 33.440 30.187 1.00 73.38 176 ILE A O 1
ATOM 1414 N N . ALA A 1 177 ? -14.778 32.896 28.016 1.00 76.25 177 ALA A N 1
ATOM 1415 C CA . ALA A 1 177 ? -15.784 33.852 27.576 1.00 76.25 177 ALA A CA 1
ATOM 1416 C C . ALA A 1 177 ? -17.127 33.681 28.330 1.00 76.25 177 ALA A C 1
ATOM 1418 O O . ALA A 1 177 ? -17.532 32.562 28.676 1.00 76.25 177 ALA A O 1
ATOM 1419 N N . PRO A 1 178 ? -17.839 34.785 28.624 1.00 68.19 178 PRO A N 1
ATOM 1420 C CA . PRO A 1 178 ? -19.200 34.722 29.139 1.00 68.19 178 PRO A CA 1
ATOM 1421 C C . PRO A 1 178 ? -20.111 34.077 28.091 1.00 68.19 178 PRO A C 1
ATOM 1423 O O . PRO A 1 178 ? -20.210 34.546 26.960 1.00 68.19 178 PRO A O 1
ATOM 1426 N N . GLY A 1 179 ? -20.752 32.974 28.463 1.00 80.62 179 GLY A N 1
ATOM 1427 C CA . GLY A 1 179 ? -21.595 32.188 27.574 1.00 80.62 179 GLY A CA 1
ATOM 1428 C C . GLY A 1 179 ? -22.325 31.081 28.333 1.00 80.62 179 GLY A C 1
ATOM 1429 O O . GLY A 1 179 ? -22.017 30.841 29.501 1.00 80.62 179 GLY A O 1
ATOM 1430 N N . PRO A 1 180 ? -23.301 30.417 27.693 1.00 82.38 180 PRO A N 1
ATOM 1431 C CA . PRO A 1 180 ? -24.050 29.328 28.307 1.00 82.38 180 PRO A CA 1
ATOM 1432 C C . PRO A 1 180 ? -23.119 28.178 28.715 1.00 82.38 180 PRO A C 1
ATOM 1434 O O . PRO A 1 180 ? -22.214 27.808 27.963 1.00 82.38 180 PRO A O 1
ATOM 1437 N N . ASP A 1 181 ? -23.373 27.580 29.882 1.00 80.25 181 ASP A N 1
ATOM 1438 C CA . ASP A 1 181 ? -22.500 26.569 30.505 1.00 80.25 181 ASP A CA 1
ATOM 1439 C C . ASP A 1 181 ? -22.218 25.365 29.601 1.00 80.25 181 ASP A C 1
ATOM 1441 O O . ASP A 1 181 ? -21.138 24.776 29.651 1.00 80.25 181 ASP A O 1
ATOM 1445 N N . ILE A 1 182 ? -23.150 25.048 28.699 1.00 65.81 182 ILE A N 1
ATOM 1446 C CA . ILE A 1 182 ? -22.976 23.990 27.706 1.00 65.81 182 ILE A CA 1
ATOM 1447 C C . ILE A 1 182 ? -21.799 24.277 26.763 1.00 65.81 182 ILE A C 1
ATOM 1449 O O . ILE A 1 182 ? -21.007 23.380 26.494 1.00 65.81 182 ILE A O 1
ATOM 1453 N N . LEU A 1 183 ? -21.613 25.524 26.314 1.00 65.31 183 LEU A N 1
ATOM 1454 C CA . LEU A 1 183 ? -20.496 25.891 25.436 1.00 65.31 183 LEU A CA 1
ATOM 1455 C C . LEU A 1 183 ? -19.158 25.816 26.172 1.00 65.31 183 LEU A C 1
ATOM 1457 O O . LEU A 1 183 ? -18.164 25.393 25.585 1.00 65.31 183 LEU A O 1
ATOM 1461 N N . ARG A 1 184 ? -19.138 26.145 27.467 1.00 71.00 184 ARG A N 1
ATOM 1462 C CA . ARG A 1 184 ? -17.944 26.012 28.311 1.00 71.00 184 ARG A CA 1
ATOM 1463 C C . ARG A 1 184 ? -17.587 24.550 28.555 1.00 71.00 184 ARG A C 1
ATOM 1465 O O . ARG A 1 184 ? -16.429 24.177 28.396 1.00 71.00 184 ARG A O 1
ATOM 1472 N N . ALA A 1 185 ? -18.572 23.705 28.857 1.00 69.31 185 ALA A N 1
ATOM 1473 C CA . ALA A 1 185 ? -18.364 22.265 28.998 1.00 69.31 185 ALA A CA 1
ATOM 1474 C C . ALA A 1 185 ? -17.817 21.644 27.698 1.00 69.31 185 ALA A C 1
ATOM 1476 O O . ALA A 1 185 ? -16.854 20.875 27.729 1.00 69.31 185 ALA A O 1
ATOM 1477 N N . TRP A 1 186 ? -18.363 22.044 26.545 1.00 70.38 186 TRP A N 1
ATOM 1478 C CA . TRP A 1 186 ? -17.883 21.609 25.230 1.00 70.38 186 TRP A CA 1
ATOM 1479 C C . TRP A 1 186 ? -16.478 22.124 24.892 1.00 70.38 186 TRP A C 1
ATOM 1481 O O . TRP A 1 186 ? -15.662 21.365 24.358 1.00 70.38 186 TRP A O 1
ATOM 1491 N N . ALA A 1 187 ? -16.161 23.379 25.222 1.00 71.19 187 ALA A N 1
ATOM 1492 C CA . ALA A 1 187 ? -14.822 23.938 25.046 1.00 71.19 187 ALA A CA 1
ATOM 1493 C C . ALA A 1 187 ? -13.795 23.216 25.935 1.00 71.19 187 ALA A C 1
ATOM 1495 O O . ALA A 1 187 ? -12.728 22.835 25.456 1.00 71.19 187 ALA A O 1
ATOM 1496 N N . GLY A 1 188 ? -14.146 22.933 27.193 1.00 72.25 188 GLY A N 1
ATOM 1497 C CA . GLY A 1 188 ? -13.306 22.168 28.116 1.00 72.25 188 GLY A CA 1
ATOM 1498 C C . GLY A 1 188 ? -13.025 20.748 27.617 1.00 72.25 188 GLY A C 1
ATOM 1499 O O . GLY A 1 188 ? -11.873 20.312 27.609 1.00 72.25 188 GLY A O 1
ATOM 1500 N N . LEU A 1 189 ? -14.048 20.046 27.114 1.00 69.00 189 LEU A N 1
ATOM 1501 C CA . LEU A 1 189 ? -13.885 18.710 26.531 1.00 69.00 189 LEU A CA 1
ATOM 1502 C C . LEU A 1 189 ? -12.995 18.735 25.279 1.00 69.00 189 LEU A C 1
ATOM 1504 O O . LEU A 1 189 ? -12.129 17.876 25.116 1.00 69.00 189 LEU A O 1
ATOM 1508 N N . SER A 1 190 ? -13.167 19.741 24.420 1.00 70.81 190 SER A N 1
ATOM 1509 C CA . SER A 1 190 ? -12.352 19.911 23.212 1.00 70.81 190 SER A CA 1
ATOM 1510 C C . SER A 1 190 ? -10.884 20.191 23.552 1.00 70.81 190 SER A C 1
ATOM 1512 O O . SER A 1 190 ? -9.996 19.596 22.945 1.00 70.81 190 SER A O 1
ATOM 1514 N N . ALA A 1 191 ? -10.620 21.029 24.563 1.00 73.38 191 ALA A N 1
ATOM 1515 C CA . ALA A 1 191 ? -9.268 21.290 25.060 1.00 73.38 191 ALA A CA 1
ATOM 1516 C C . ALA A 1 191 ? -8.609 20.014 25.595 1.00 73.38 191 ALA A C 1
ATOM 1518 O O . ALA A 1 191 ? -7.452 19.743 25.284 1.00 73.38 191 ALA A O 1
ATOM 1519 N N . LEU A 1 192 ? -9.357 19.212 26.359 1.00 69.94 192 LEU A N 1
ATOM 1520 C CA . LEU A 1 192 ? -8.865 17.962 26.931 1.00 69.94 192 LEU A CA 1
ATOM 1521 C C . LEU A 1 192 ? -8.493 16.946 25.844 1.00 69.94 192 LEU A C 1
ATOM 1523 O O . LEU A 1 192 ? -7.415 16.353 25.898 1.00 69.94 192 LEU A O 1
ATOM 1527 N N . VAL A 1 193 ? -9.355 16.763 24.839 1.00 71.94 193 VAL A N 1
ATOM 1528 C CA . VAL A 1 193 ? -9.086 15.858 23.710 1.00 71.94 193 VAL A CA 1
ATOM 1529 C C . VAL A 1 193 ? -7.854 16.320 22.930 1.00 71.94 193 VAL A C 1
ATOM 1531 O O . VAL A 1 193 ? -6.983 15.501 22.633 1.00 71.94 193 VAL A O 1
ATOM 1534 N N . MET A 1 194 ? -7.738 17.619 22.653 1.00 74.12 194 MET A N 1
ATOM 1535 C CA . MET A 1 194 ? -6.615 18.174 21.895 1.00 74.12 194 MET A CA 1
ATOM 1536 C C . MET A 1 194 ? -5.291 18.044 22.664 1.00 74.12 194 MET A C 1
ATOM 1538 O O . MET A 1 194 ? -4.326 17.502 22.128 1.00 74.12 194 MET A O 1
ATOM 1542 N N . ALA A 1 195 ? -5.282 18.376 23.959 1.00 70.75 195 ALA A N 1
ATOM 1543 C CA . ALA A 1 195 ? -4.125 18.175 24.830 1.00 70.75 195 ALA A CA 1
ATOM 1544 C C . ALA A 1 195 ? -3.727 16.692 24.937 1.00 70.75 195 ALA A C 1
ATOM 1546 O O . ALA A 1 195 ? -2.543 16.363 24.941 1.00 70.75 195 ALA A O 1
ATOM 1547 N N . SER A 1 196 ? -4.702 15.775 24.982 1.00 65.12 196 SER A N 1
ATOM 1548 C CA . SER A 1 196 ? -4.421 14.336 25.022 1.00 65.12 196 SER A CA 1
ATOM 1549 C C . SER A 1 196 ? -3.749 13.831 23.740 1.00 65.12 196 SER A C 1
ATOM 1551 O O . SER A 1 196 ? -2.850 12.993 23.813 1.00 65.12 196 SER A O 1
ATOM 1553 N N . ALA A 1 197 ? -4.136 14.362 22.575 1.00 69.19 197 ALA A N 1
ATOM 1554 C CA . ALA A 1 197 ? -3.540 14.016 21.288 1.00 69.19 197 ALA A CA 1
ATOM 1555 C C . ALA A 1 197 ? -2.107 14.553 21.165 1.00 69.19 197 ALA A C 1
ATOM 1557 O O . ALA A 1 197 ? -1.225 13.843 20.676 1.00 69.19 197 ALA A O 1
ATOM 1558 N N . ASP A 1 198 ? -1.853 15.756 21.675 1.00 71.06 198 ASP A N 1
ATOM 1559 C CA . ASP A 1 198 ? -0.516 16.348 21.712 1.00 71.06 198 ASP A CA 1
ATOM 1560 C C . ASP A 1 198 ? 0.403 15.596 22.675 1.00 71.06 198 ASP A C 1
ATOM 1562 O O . ASP A 1 198 ? 1.520 15.238 22.304 1.00 71.06 198 ASP A O 1
ATOM 1566 N N . ILE A 1 199 ? -0.080 15.249 23.873 1.00 70.50 199 ILE A N 1
ATOM 1567 C CA . ILE A 1 199 ? 0.655 14.398 24.819 1.00 70.50 199 ILE A CA 1
ATOM 1568 C C . ILE A 1 199 ? 0.920 13.025 24.203 1.00 70.50 199 ILE A C 1
ATOM 1570 O O . ILE A 1 199 ? 2.041 12.534 24.282 1.00 70.50 199 ILE A O 1
ATOM 1574 N N . ALA A 1 200 ? -0.062 12.406 23.544 1.00 62.22 200 ALA A N 1
ATOM 1575 C CA . ALA A 1 200 ? 0.142 11.130 22.868 1.00 62.22 200 ALA A CA 1
ATOM 1576 C C . ALA A 1 200 ? 1.202 11.246 21.766 1.00 62.22 200 ALA A C 1
ATOM 1578 O O . ALA A 1 200 ? 2.052 10.367 21.650 1.00 62.22 200 ALA A O 1
ATOM 1579 N N . THR A 1 201 ? 1.202 12.338 21.003 1.00 65.19 201 THR A N 1
ATOM 1580 C CA . THR A 1 201 ? 2.191 12.602 19.949 1.00 65.19 201 THR A CA 1
ATOM 1581 C C . THR A 1 201 ? 3.583 12.850 20.532 1.00 65.19 201 THR A C 1
ATOM 1583 O O . THR A 1 201 ? 4.555 12.321 20.009 1.00 65.19 201 THR A O 1
ATOM 1586 N N . LEU A 1 202 ? 3.692 13.570 21.651 1.00 66.62 202 LEU A N 1
ATOM 1587 C CA . LEU A 1 202 ? 4.950 13.796 22.372 1.00 66.62 202 LEU A CA 1
ATOM 1588 C C . LEU A 1 202 ? 5.489 12.504 23.003 1.00 66.62 202 LEU A C 1
ATOM 1590 O O . LEU A 1 202 ? 6.672 12.200 22.878 1.00 66.62 202 LEU A O 1
ATOM 1594 N N . LEU A 1 203 ? 4.622 11.701 23.624 1.00 64.69 203 LEU A N 1
ATOM 1595 C CA . LEU A 1 203 ? 4.984 10.413 24.225 1.00 64.69 203 LEU A CA 1
ATOM 1596 C C . LEU A 1 203 ? 5.324 9.349 23.176 1.00 64.69 203 LEU A C 1
ATOM 1598 O O . LEU A 1 203 ? 6.109 8.442 23.444 1.00 64.69 203 LEU A O 1
ATOM 1602 N N . THR A 1 204 ? 4.767 9.459 21.970 1.00 66.56 204 THR A N 1
ATOM 1603 C CA . THR A 1 204 ? 5.137 8.613 20.823 1.00 66.56 204 THR A CA 1
ATOM 1604 C C . THR A 1 204 ? 6.258 9.219 19.967 1.00 66.56 204 THR A C 1
ATOM 1606 O O . THR A 1 204 ? 6.669 8.606 18.977 1.00 66.56 204 THR A O 1
ATOM 1609 N N . GLY A 1 205 ? 6.794 10.375 20.383 1.00 48.81 205 GLY A N 1
ATOM 1610 C CA . GLY A 1 205 ? 7.447 11.387 19.550 1.00 48.81 205 GLY A CA 1
ATOM 1611 C C . GLY A 1 205 ? 8.669 10.994 18.725 1.00 48.81 205 GLY A C 1
ATOM 1612 O O . GLY A 1 205 ? 8.932 11.651 17.731 1.00 48.81 205 GLY A O 1
ATOM 1613 N N . ASP A 1 206 ? 9.399 9.928 19.036 1.00 47.59 206 ASP A N 1
ATOM 1614 C CA . ASP A 1 206 ? 10.727 9.712 18.430 1.00 47.59 206 ASP A CA 1
ATOM 1615 C C . ASP A 1 206 ? 10.993 8.271 17.975 1.00 47.59 206 ASP A C 1
ATOM 1617 O O . ASP A 1 206 ? 12.079 7.929 17.497 1.00 47.59 206 ASP A O 1
ATOM 1621 N N . ALA A 1 207 ? 9.992 7.392 18.047 1.00 45.03 207 ALA A N 1
ATOM 1622 C CA . ALA A 1 207 ? 10.186 5.986 17.689 1.00 45.03 207 ALA A CA 1
ATOM 1623 C C . ALA A 1 207 ? 10.298 5.742 16.168 1.00 45.03 207 ALA A C 1
ATOM 1625 O O . ALA A 1 207 ? 10.800 4.692 15.750 1.00 45.03 207 ALA A O 1
ATOM 1626 N N . ASN A 1 208 ? 9.850 6.686 15.327 1.00 43.31 208 ASN A N 1
ATOM 1627 C CA . ASN A 1 208 ? 9.743 6.472 13.877 1.00 43.31 208 ASN A CA 1
ATOM 1628 C C . ASN A 1 208 ? 10.788 7.218 13.029 1.00 43.31 208 ASN A C 1
ATOM 1630 O O . ASN A 1 208 ? 11.187 6.691 11.986 1.00 43.31 208 ASN A O 1
ATOM 1634 N N . GLU A 1 209 ? 11.288 8.382 13.457 1.00 47.34 209 GLU A N 1
ATOM 1635 C CA . GLU A 1 209 ? 12.287 9.128 12.670 1.00 47.34 209 GLU A CA 1
ATOM 1636 C C . GLU A 1 209 ? 13.715 8.569 12.837 1.00 47.34 209 GLU A C 1
ATOM 1638 O O . GLU A 1 209 ? 14.461 8.477 11.858 1.00 47.34 209 GLU A O 1
ATOM 1643 N N . LEU A 1 210 ? 14.071 8.024 14.008 1.00 48.25 210 LEU A N 1
ATOM 1644 C CA . LEU A 1 210 ? 15.393 7.415 14.240 1.00 48.25 210 LEU A CA 1
ATOM 1645 C C . LEU A 1 210 ? 15.590 6.046 13.554 1.00 48.25 210 LEU A C 1
ATOM 1647 O O . LEU A 1 210 ? 16.728 5.635 13.304 1.00 48.25 210 LEU A O 1
ATOM 1651 N N . ARG A 1 211 ? 14.510 5.336 13.185 1.00 50.78 211 ARG A N 1
ATOM 1652 C CA . ARG A 1 211 ? 14.596 4.042 12.470 1.00 50.78 211 ARG A CA 1
ATOM 1653 C C . ARG A 1 211 ? 14.782 4.174 10.961 1.00 50.78 211 ARG A C 1
ATOM 1655 O O . ARG A 1 211 ? 15.310 3.246 10.348 1.00 50.78 211 ARG A O 1
ATOM 1662 N N . ARG A 1 212 ? 14.382 5.292 10.347 1.00 50.00 212 ARG A N 1
ATOM 1663 C CA . ARG A 1 212 ? 14.467 5.456 8.884 1.00 50.00 212 ARG A CA 1
ATOM 1664 C C . ARG A 1 212 ? 15.836 5.927 8.389 1.00 50.00 212 ARG A C 1
ATOM 1666 O O . ARG A 1 212 ? 16.171 5.642 7.243 1.00 50.00 212 ARG A O 1
ATOM 1673 N N . HIS A 1 213 ? 16.660 6.550 9.235 1.00 47.97 213 HIS A N 1
ATOM 1674 C CA . HIS A 1 213 ? 17.905 7.185 8.777 1.00 47.97 213 HIS A CA 1
ATOM 1675 C C . HIS A 1 213 ? 19.223 6.443 9.078 1.00 47.97 213 HIS A C 1
ATOM 1677 O O . HIS A 1 213 ? 20.254 6.830 8.534 1.00 47.97 213 HIS A O 1
ATOM 1683 N N . ARG A 1 214 ? 19.238 5.342 9.848 1.00 50.00 214 ARG A N 1
ATOM 1684 C CA . ARG A 1 214 ? 20.496 4.618 10.163 1.00 50.00 214 ARG A CA 1
ATOM 1685 C C . ARG A 1 214 ? 20.981 3.542 9.167 1.00 50.00 214 ARG A C 1
ATOM 1687 O O . ARG A 1 214 ? 22.198 3.415 9.046 1.00 50.00 214 ARG A O 1
ATOM 1694 N N . PRO A 1 215 ? 20.148 2.782 8.425 1.00 53.34 215 PRO A N 1
ATOM 1695 C CA . PRO A 1 215 ? 20.688 1.731 7.550 1.00 53.34 215 PRO A CA 1
ATOM 1696 C C . PRO A 1 215 ? 21.174 2.238 6.179 1.00 53.34 215 PRO A C 1
ATOM 1698 O O . PRO A 1 215 ? 22.054 1.619 5.588 1.00 53.34 215 PRO A O 1
ATOM 1701 N N . VAL A 1 216 ? 20.670 3.374 5.680 1.00 55.25 216 VAL A N 1
ATOM 1702 C CA . VAL A 1 216 ? 21.035 3.881 4.338 1.00 55.25 216 VAL A CA 1
ATOM 1703 C C . VAL A 1 216 ? 22.376 4.625 4.345 1.00 55.25 216 VAL A C 1
ATOM 1705 O O . VAL A 1 216 ? 23.162 4.481 3.412 1.00 55.25 216 VAL A O 1
ATOM 1708 N N . ALA A 1 217 ? 22.691 5.354 5.420 1.00 54.78 217 ALA A N 1
ATOM 1709 C CA . ALA A 1 217 ? 23.970 6.058 5.543 1.00 54.78 217 ALA A CA 1
ATOM 1710 C C . ALA A 1 217 ? 25.162 5.090 5.689 1.00 54.78 217 ALA A C 1
ATOM 1712 O O . ALA A 1 217 ? 26.220 5.327 5.115 1.00 54.78 217 ALA A O 1
ATOM 1713 N N . ARG A 1 218 ? 24.971 3.956 6.384 1.00 56.84 218 ARG A N 1
ATOM 1714 C CA . ARG A 1 218 ? 26.020 2.942 6.599 1.00 56.84 218 ARG A CA 1
ATOM 1715 C C . ARG A 1 218 ? 26.288 2.075 5.364 1.00 56.84 218 ARG A C 1
ATOM 1717 O O . ARG A 1 218 ? 27.412 1.639 5.155 1.00 56.84 218 ARG A O 1
ATOM 1724 N N . ALA A 1 219 ? 25.269 1.844 4.532 1.00 59.56 219 ALA A N 1
ATOM 1725 C CA . ALA A 1 219 ? 25.435 1.137 3.261 1.00 59.56 219 ALA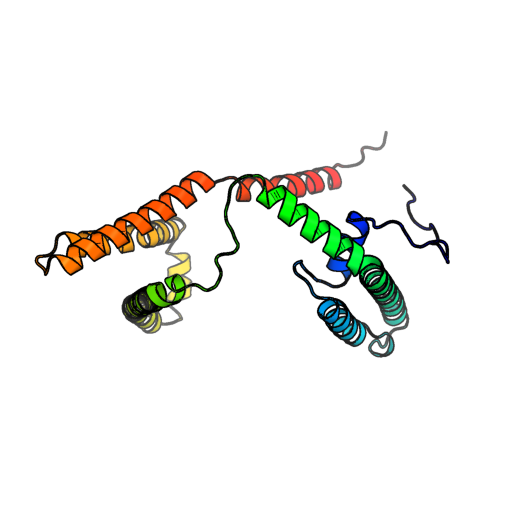 A CA 1
ATOM 1726 C C . ALA A 1 219 ? 26.232 1.969 2.243 1.00 59.56 219 ALA A C 1
ATOM 1728 O O . ALA A 1 219 ? 27.017 1.417 1.478 1.00 59.56 219 ALA A O 1
ATOM 1729 N N . ARG A 1 220 ? 26.075 3.298 2.266 1.00 59.97 220 ARG A N 1
ATOM 1730 C CA . ARG A 1 220 ? 26.797 4.203 1.365 1.00 59.97 220 ARG A CA 1
ATOM 1731 C C . ARG A 1 220 ? 28.268 4.372 1.760 1.00 59.97 220 ARG A C 1
ATOM 1733 O O . ARG A 1 220 ? 29.127 4.293 0.895 1.00 59.97 220 ARG A O 1
ATOM 1740 N N . SER A 1 221 ? 28.571 4.462 3.059 1.00 63.34 221 SER A N 1
ATOM 1741 C CA . SER A 1 221 ? 29.961 4.539 3.542 1.00 63.34 221 SER A CA 1
ATOM 1742 C C . SER A 1 221 ? 30.774 3.259 3.308 1.00 63.34 221 SER A C 1
ATOM 1744 O O . SER A 1 221 ? 31.994 3.321 3.236 1.00 63.34 221 SER A O 1
ATOM 1746 N N . LEU A 1 222 ? 30.121 2.095 3.197 1.00 60.72 222 LEU A N 1
ATOM 1747 C CA . LEU A 1 222 ? 30.789 0.828 2.864 1.00 60.72 222 LEU A CA 1
ATOM 1748 C C . LEU A 1 222 ? 30.986 0.633 1.353 1.00 60.72 222 LEU A C 1
ATOM 1750 O O . LEU A 1 222 ? 31.853 -0.136 0.957 1.00 60.72 222 LEU A O 1
ATOM 1754 N N . ALA A 1 223 ? 30.201 1.318 0.516 1.00 65.31 223 ALA A N 1
ATOM 1755 C CA . ALA A 1 223 ? 30.341 1.271 -0.939 1.00 65.31 223 ALA A CA 1
ATOM 1756 C C . ALA A 1 223 ? 31.419 2.232 -1.473 1.00 65.31 223 ALA A C 1
ATOM 1758 O O . ALA A 1 223 ? 31.924 2.026 -2.571 1.00 65.31 223 ALA A O 1
ATOM 1759 N N . GLU A 1 224 ? 31.772 3.267 -0.706 1.00 66.31 224 GLU A N 1
ATOM 1760 C CA . GLU A 1 224 ? 32.754 4.293 -1.090 1.00 66.31 224 GLU A CA 1
ATOM 1761 C C . GLU A 1 224 ? 34.150 4.061 -0.473 1.00 66.31 224 GLU A C 1
ATOM 1763 O O . GLU A 1 224 ? 35.051 4.869 -0.684 1.00 66.31 224 GLU A O 1
ATOM 1768 N N . ALA A 1 225 ? 34.363 2.966 0.270 1.00 65.81 225 ALA A N 1
ATOM 1769 C CA . ALA A 1 225 ? 35.680 2.637 0.813 1.00 65.81 225 ALA A CA 1
ATOM 1770 C C . ALA A 1 225 ? 36.635 2.200 -0.325 1.00 65.81 225 ALA A C 1
ATOM 1772 O O . ALA A 1 225 ? 36.361 1.193 -0.985 1.00 65.81 225 ALA A O 1
ATOM 1773 N N . PRO A 1 226 ? 37.741 2.926 -0.580 1.00 64.31 226 PRO A N 1
ATOM 1774 C CA . PRO A 1 226 ? 38.690 2.563 -1.624 1.00 64.31 226 PRO A CA 1
ATOM 1775 C C . PRO A 1 226 ? 39.365 1.235 -1.276 1.00 64.31 226 PRO A C 1
ATOM 1777 O O . PRO A 1 226 ? 39.905 1.058 -0.185 1.00 64.31 226 PRO A O 1
ATOM 1780 N N . VAL A 1 227 ? 39.325 0.296 -2.222 1.00 68.50 227 VAL A N 1
ATOM 1781 C CA . VAL A 1 227 ? 40.054 -0.972 -2.149 1.00 68.50 227 VAL A CA 1
ATOM 1782 C C . VAL A 1 227 ? 41.538 -0.642 -2.256 1.00 68.50 227 VAL A C 1
ATOM 1784 O O . VAL A 1 227 ? 42.057 -0.421 -3.346 1.00 68.50 227 VAL A O 1
ATOM 1787 N N . THR A 1 228 ? 42.220 -0.558 -1.118 1.00 67.50 228 THR A N 1
ATOM 1788 C CA . THR A 1 228 ? 43.679 -0.486 -1.080 1.00 67.50 228 THR A CA 1
ATOM 1789 C C . THR A 1 228 ? 44.218 -1.863 -1.451 1.00 67.50 228 THR A C 1
ATOM 1791 O O . THR A 1 228 ? 44.198 -2.785 -0.637 1.00 67.50 228 THR A O 1
ATOM 1794 N N . SER A 1 229 ? 44.625 -2.014 -2.707 1.00 57.84 229 SER A N 1
ATOM 1795 C CA . SER A 1 229 ? 45.369 -3.166 -3.210 1.00 57.84 229 SER A CA 1
ATOM 1796 C C . SER A 1 229 ? 46.773 -3.171 -2.604 1.00 57.84 229 SER A C 1
ATOM 1798 O O . SER A 1 229 ? 47.572 -2.285 -2.915 1.00 57.84 229 SER A O 1
ATOM 1800 N N . GLY A 1 230 ? 47.033 -4.142 -1.729 1.00 61.81 230 GLY A N 1
ATOM 1801 C CA . GLY A 1 230 ? 48.372 -4.607 -1.363 1.00 61.81 230 GLY A CA 1
ATOM 1802 C C . GLY A 1 230 ? 48.673 -5.924 -2.059 1.00 61.81 230 GLY A C 1
ATOM 1803 O O . GLY A 1 230 ? 47.693 -6.629 -2.401 1.00 61.81 230 GLY A O 1
#

pLDDT: mean 72.58, std 16.98, range [36.38, 97.81]

Sequence (230 aa):
MKQLDRPLPPGGRGRYDEVRYRDSLRALGLFPPIEIEDVHRAHRARARRIHPDRFETVEERARATRKIQEINAARDYLVRHFRGFELMQKARYRANGRGGGRAPVGRGWAEWALLPVTIVYAVATVAVAAPLIAAAAIVGSRRRRAWRARLGRLGVAAWRIWLGVAPHTAVLVLFIAPGPDILRAWAGLSALVMASADIATLLTGDANELRRHRPVARARSLAEAPVTSG

Secondary structure (DSSP, 8-state):
------PPPSS--PPP-HHHHHHHHHHHT--SS--HHHHHHHHHHHHHHS-GGG--SHHHHHHHHHHHHHHHHHHHHHHHHHHHHHHHHHHHHHHHHTSS------S-THHHHHHHHHHHHHHHHHHHHHHHHHHHHHS-HHHHHHHHHHS-HHHHHHHHHHHHHHHHHHHHHHHHSS--HHHHHHHHHHHHHHHHHHHHHHHTTTTTHHHHSHHHHHHHHHHS------